Protein AF-G0M9T2-F1 (afdb_monomer)

Organism: Caenorhabditis brenneri (NCBI:txid135651)

InterPro domains:
  IPR019427 7TM GPCR, serpentine receptor class w (Srw) [PF10324] (3-179)

Radius of gyration: 26.25 Å; Cα contacts (8 Å, |Δi|>4): 124; chains: 1; bounding box: 65×41×85 Å

Secondary structure (DSSP, 8-state):
--TTS-EEEEEEEEE---GGG---TT--EEEEEEEEPHHHHH-THHHHHHHHHHHHHHHHHHHHHHHHHHHHHHHHHHHHHHHHHHHHHS------HHHHHHHHHHHHHHHHHHHHHHHHHHHHHHHHHHS-HHHHHHHHHHHHHHHHHHHHHHHHHHHHHHHH-HHHHHHHHHHHHHHHHTT-

pLDDT: mean 76.39, std 11.03, range [37.72, 88.75]

Nearest PDB structures (foldseek):
  7mgl-assembly1_A  TM=3.770E-01  e=4.906E+00  Homo sapiens
  3zx6-assembly1_B  TM=2.384E-01  e=6.558E+00  Archaeoglobus fulgidus DSM 4304

Structure (mmCIF, N/CA/C/O backbone):
data_AF-G0M9T2-F1
#
_entry.id   AF-G0M9T2-F1
#
loop_
_atom_site.group_PDB
_atom_site.id
_atom_site.type_symbol
_atom_site.label_atom_id
_atom_site.label_alt_id
_atom_site.label_comp_id
_atom_site.label_asym_id
_atom_site.label_entity_id
_atom_site.label_seq_id
_atom_site.pdbx_PDB_ins_code
_atom_site.Cartn_x
_atom_site.Cartn_y
_atom_site.Cartn_z
_atom_site.occupancy
_atom_site.B_iso_or_equiv
_atom_site.auth_seq_id
_atom_site.auth_comp_id
_atom_site.auth_asym_id
_atom_site.auth_atom_id
_atom_site.pdbx_PDB_model_num
ATOM 1 N N . MET A 1 1 ? -2.038 4.640 -9.935 1.00 48.75 1 MET A N 1
ATOM 2 C CA . MET A 1 1 ? -0.645 5.120 -10.077 1.00 48.75 1 MET A CA 1
ATOM 3 C C . MET A 1 1 ? -0.278 5.585 -11.496 1.00 48.75 1 MET A C 1
ATOM 5 O O . MET A 1 1 ? 0.887 5.858 -11.738 1.00 48.75 1 MET A O 1
ATOM 9 N N . SER A 1 2 ? -1.223 5.716 -12.439 1.00 49.69 2 SER A N 1
ATOM 10 C CA . SER A 1 2 ? -0.889 5.993 -13.857 1.00 49.69 2 SER A CA 1
ATOM 11 C C . SER A 1 2 ? -1.485 7.298 -14.394 1.00 49.69 2 SER A C 1
ATOM 13 O O . SER A 1 2 ? -1.391 7.573 -15.581 1.00 49.69 2 SER A O 1
ATOM 15 N N . TYR A 1 3 ? -2.105 8.111 -13.538 1.00 56.56 3 TYR A N 1
ATOM 16 C CA . TYR A 1 3 ? -2.953 9.231 -13.973 1.00 56.56 3 TYR A CA 1
ATOM 17 C C . TYR A 1 3 ? -2.171 10.479 -14.421 1.00 56.56 3 TYR A C 1
ATOM 19 O O . TYR A 1 3 ? -2.757 11.390 -14.990 1.00 56.56 3 TYR A O 1
ATOM 27 N N . TRP A 1 4 ? -0.859 10.521 -14.158 1.00 57.41 4 TRP A N 1
ATOM 28 C CA . TRP A 1 4 ? -0.002 11.694 -14.388 1.00 57.41 4 TRP A CA 1
ATOM 29 C C . TRP A 1 4 ? 1.021 11.506 -15.512 1.00 57.41 4 TRP A C 1
ATOM 31 O O . TRP A 1 4 ? 1.832 12.395 -15.758 1.00 57.41 4 TRP A O 1
ATOM 41 N N . CYS A 1 5 ? 1.026 10.355 -16.184 1.00 62.53 5 CYS A N 1
ATOM 42 C CA . CYS A 1 5 ? 1.945 10.094 -17.285 1.00 62.53 5 CYS A CA 1
ATOM 43 C C . CYS A 1 5 ? 1.180 9.765 -18.553 1.00 62.53 5 CYS A C 1
ATOM 45 O O . CYS A 1 5 ? 0.216 9.002 -18.543 1.00 62.53 5 CYS A O 1
ATOM 47 N N . HIS A 1 6 ? 1.649 10.349 -19.650 1.00 68.56 6 HIS A N 1
ATOM 48 C CA . HIS A 1 6 ? 1.175 10.001 -20.971 1.00 68.56 6 HIS A CA 1
ATOM 49 C C . HIS A 1 6 ? 1.937 8.755 -21.427 1.00 68.56 6 HIS A C 1
ATOM 51 O O . HIS A 1 6 ? 3.172 8.744 -21.448 1.00 68.56 6 HIS A O 1
ATOM 57 N N . PHE A 1 7 ? 1.191 7.700 -21.736 1.00 74.69 7 PHE A N 1
ATOM 58 C CA . PHE A 1 7 ? 1.724 6.451 -22.259 1.00 74.69 7 PHE A CA 1
ATOM 59 C C . PHE A 1 7 ? 1.261 6.295 -23.696 1.00 74.69 7 PHE A C 1
ATOM 61 O O . PHE A 1 7 ? 0.109 6.594 -24.012 1.00 74.69 7 PHE A O 1
ATOM 68 N N . TRP A 1 8 ? 2.148 5.796 -24.545 1.00 76.62 8 TRP A N 1
ATOM 69 C CA . TRP A 1 8 ? 1.781 5.383 -25.891 1.00 76.62 8 TRP A CA 1
ATOM 70 C C . TRP A 1 8 ? 1.597 3.876 -25.889 1.00 76.62 8 TRP A C 1
ATOM 72 O O . TRP A 1 8 ? 2.436 3.145 -25.358 1.00 76.62 8 TRP A O 1
ATOM 82 N N . ILE A 1 9 ? 0.484 3.425 -26.457 1.00 82.62 9 ILE A N 1
ATOM 83 C CA . ILE A 1 9 ? 0.290 2.014 -26.761 1.00 82.62 9 ILE A CA 1
ATOM 84 C C . ILE A 1 9 ? 0.990 1.782 -28.092 1.00 82.62 9 ILE A C 1
ATOM 86 O O . ILE A 1 9 ? 0.588 2.343 -29.110 1.00 82.62 9 ILE A O 1
ATOM 90 N N . VAL A 1 10 ? 2.059 1.000 -28.060 1.00 85.94 10 VAL A N 1
ATOM 91 C CA . VAL A 1 10 ? 2.830 0.638 -29.248 1.00 85.94 10 VAL A CA 1
ATOM 92 C C . VAL A 1 10 ? 2.878 -0.873 -29.369 1.00 85.94 10 VAL A C 1
ATOM 94 O O . VAL A 1 10 ? 2.760 -1.595 -28.378 1.00 85.94 10 VAL A O 1
ATOM 97 N N . GLU A 1 11 ? 3.030 -1.351 -30.594 1.00 87.19 11 GLU A N 1
ATOM 98 C CA . GLU A 1 11 ? 3.333 -2.750 -30.849 1.00 87.19 11 GLU A CA 1
ATOM 99 C C . GLU A 1 11 ? 4.774 -3.028 -30.404 1.00 87.19 11 GLU A C 1
ATOM 101 O O . GLU A 1 11 ? 5.706 -2.339 -30.819 1.00 87.19 11 GLU A O 1
ATOM 106 N N . VAL A 1 12 ? 4.941 -3.978 -29.485 1.00 86.12 12 VAL A N 1
ATOM 107 C CA . VAL A 1 12 ? 6.233 -4.283 -28.841 1.00 86.12 12 VAL A CA 1
ATOM 108 C C . VAL A 1 12 ? 6.785 -5.621 -29.316 1.00 86.12 12 VAL A C 1
ATOM 110 O O . VAL A 1 12 ? 7.995 -5.833 -29.277 1.00 86.12 12 VAL A O 1
ATOM 113 N N . ALA A 1 13 ? 5.910 -6.529 -29.744 1.00 84.81 13 ALA A N 1
ATOM 114 C CA . ALA A 1 13 ? 6.282 -7.835 -30.264 1.00 84.81 13 ALA A CA 1
ATOM 115 C C . ALA A 1 13 ? 5.163 -8.409 -31.136 1.00 84.81 13 ALA A C 1
ATOM 117 O O . ALA 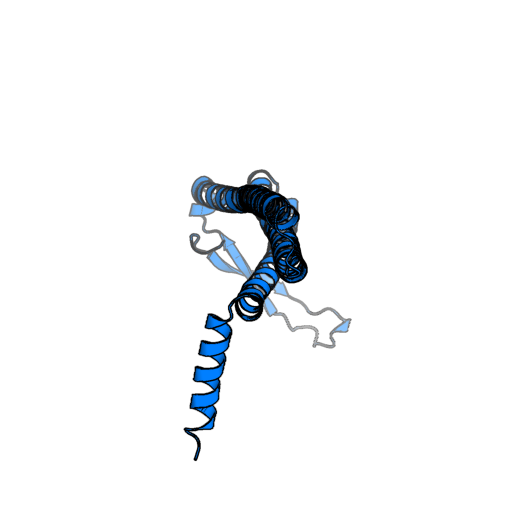A 1 13 ? 4.000 -8.049 -30.979 1.00 84.81 13 ALA A O 1
ATOM 118 N N . GLU A 1 14 ? 5.510 -9.368 -31.986 1.00 88.75 14 GLU A N 1
ATOM 119 C CA . GLU A 1 14 ? 4.537 -10.255 -32.615 1.00 88.75 14 GLU A CA 1
ATOM 120 C C . GLU A 1 14 ? 4.376 -11.505 -31.746 1.00 88.75 14 GLU A C 1
ATOM 122 O O . GLU A 1 14 ? 5.347 -12.183 -31.403 1.00 88.75 14 GLU A O 1
ATOM 127 N N . TRP A 1 15 ? 3.142 -11.809 -31.358 1.00 87.06 15 TRP A N 1
ATOM 128 C CA . TRP A 1 15 ? 2.796 -13.064 -30.714 1.00 87.06 15 TRP A CA 1
ATOM 129 C C . TRP A 1 15 ? 2.586 -14.134 -31.775 1.00 87.06 15 TRP A C 1
ATOM 131 O O . TRP A 1 15 ? 1.797 -13.957 -32.708 1.00 87.06 15 TRP A O 1
ATOM 141 N N . VAL A 1 16 ? 3.266 -15.258 -31.579 1.00 88.12 16 VAL A N 1
ATOM 142 C CA . VAL A 1 16 ? 3.112 -16.470 -32.378 1.00 88.12 16 VAL A CA 1
ATOM 143 C C . VAL A 1 16 ? 2.537 -17.555 -31.463 1.00 88.12 16 VAL A C 1
ATOM 145 O O . VAL A 1 16 ? 3.060 -17.741 -30.357 1.00 88.12 16 VAL A O 1
ATOM 148 N N . PRO A 1 17 ? 1.466 -18.260 -31.868 1.00 85.56 17 PRO A N 1
ATOM 149 C CA . PRO A 1 17 ? 0.918 -19.354 -31.079 1.00 85.56 17 PRO A CA 1
ATOM 150 C C . PRO A 1 17 ? 1.935 -20.492 -30.940 1.00 85.56 17 PRO A C 1
ATOM 152 O O . PRO A 1 17 ? 2.633 -20.833 -31.894 1.00 85.56 17 PRO A O 1
ATOM 155 N N . GLY A 1 18 ? 1.979 -21.113 -29.759 1.00 81.75 18 GLY A N 1
ATOM 156 C CA . GLY A 1 18 ? 2.705 -22.368 -29.566 1.00 81.75 18 GLY A CA 1
ATOM 157 C C . GLY A 1 18 ? 2.066 -23.503 -30.372 1.00 81.75 18 GLY A C 1
ATOM 158 O O . GLY A 1 18 ? 0.861 -23.479 -30.642 1.00 81.75 18 GLY A O 1
ATOM 159 N N . GLU A 1 19 ? 2.855 -24.518 -30.734 1.00 80.81 19 GLU A N 1
ATOM 160 C CA . GLU A 1 19 ? 2.397 -25.665 -31.545 1.00 80.81 19 GLU A CA 1
ATOM 161 C C . GLU A 1 19 ? 1.191 -26.393 -30.919 1.00 80.81 19 GLU A C 1
ATOM 163 O O . GLU A 1 19 ? 0.330 -26.931 -31.613 1.00 80.81 19 GLU A O 1
ATOM 168 N N . GLU A 1 20 ? 1.078 -26.336 -29.594 1.00 85.62 20 GLU A N 1
ATOM 169 C CA . GLU A 1 20 ? -0.007 -26.908 -28.795 1.00 85.62 20 GLU A CA 1
ATOM 170 C C . GLU A 1 20 ? -1.364 -26.197 -28.930 1.00 85.62 20 GLU A C 1
ATOM 172 O O . GLU A 1 20 ? -2.395 -26.754 -28.551 1.00 85.62 20 GLU A O 1
ATOM 177 N N . CYS A 1 21 ? -1.404 -24.984 -29.486 1.00 82.62 21 CYS A N 1
ATOM 178 C CA . CYS A 1 21 ? -2.629 -24.191 -29.580 1.00 82.62 21 CYS A CA 1
ATOM 179 C C . CYS A 1 21 ? -3.504 -24.529 -30.807 1.00 82.62 21 CYS A C 1
ATOM 181 O O . CYS A 1 21 ? -4.615 -24.012 -30.904 1.00 82.62 21 CYS A O 1
ATOM 183 N N . GLY A 1 22 ? -3.034 -25.371 -31.741 1.00 83.44 22 GLY A N 1
ATOM 184 C CA . GLY A 1 22 ? -3.820 -25.852 -32.892 1.00 83.44 22 GLY A CA 1
ATOM 185 C C . GLY A 1 22 ? -4.158 -24.796 -33.958 1.00 83.44 22 GLY A C 1
ATOM 186 O O . GLY A 1 22 ? -5.039 -25.022 -34.788 1.00 83.44 22 GLY A O 1
ATOM 187 N N . TYR A 1 23 ? -3.482 -23.644 -33.942 1.00 82.75 23 TYR A N 1
ATOM 188 C CA . TYR A 1 23 ? -3.638 -22.595 -34.953 1.00 82.75 23 TYR A CA 1
ATOM 189 C C . TYR A 1 23 ? -2.840 -22.916 -36.231 1.00 82.75 23 TYR A C 1
ATOM 191 O O . TYR A 1 23 ? -1.807 -23.582 -36.163 1.00 82.75 23 TYR A O 1
ATOM 199 N N . PRO A 1 24 ? -3.277 -22.432 -37.410 1.00 80.25 24 PRO A N 1
ATOM 200 C CA . PRO A 1 24 ? -2.491 -22.550 -38.633 1.00 80.25 24 PRO A CA 1
ATOM 201 C C . PRO A 1 24 ? -1.177 -21.753 -38.536 1.00 80.25 24 PRO A C 1
ATOM 203 O O . PRO A 1 24 ? -1.136 -20.666 -37.964 1.00 80.25 24 PRO A O 1
ATOM 206 N N . VAL A 1 25 ? -0.119 -22.290 -39.154 1.00 70.81 25 VAL A N 1
ATOM 207 C CA . VAL A 1 25 ? 1.308 -21.912 -39.003 1.00 70.81 25 VAL A CA 1
ATOM 208 C C . VAL A 1 25 ? 1.695 -20.463 -39.355 1.00 70.81 25 VAL A C 1
ATOM 210 O O . VAL A 1 25 ? 2.842 -20.088 -39.158 1.00 70.81 25 VAL A O 1
ATOM 213 N N . ASN A 1 26 ? 0.759 -19.629 -39.816 1.00 78.31 26 ASN A N 1
ATOM 214 C CA . ASN A 1 26 ? 1.017 -18.255 -40.273 1.00 78.31 26 ASN A CA 1
ATOM 215 C C . ASN A 1 26 ? 0.130 -17.200 -39.592 1.00 78.31 26 ASN A C 1
ATOM 217 O O . ASN A 1 26 ? -0.084 -16.125 -40.151 1.00 78.31 26 ASN A O 1
ATOM 221 N N . ILE A 1 27 ? -0.438 -17.494 -38.421 1.00 82.19 27 ILE A N 1
ATOM 222 C CA . ILE A 1 27 ? -1.163 -16.477 -37.655 1.00 82.19 27 ILE A CA 1
ATOM 223 C C . ILE A 1 27 ? -0.201 -15.813 -36.682 1.00 82.19 27 ILE A C 1
ATOM 225 O O . ILE A 1 27 ? 0.271 -16.442 -35.738 1.00 82.19 27 ILE A O 1
ATOM 229 N N . THR A 1 28 ? 0.029 -14.525 -36.902 1.00 86.19 28 THR A N 1
ATOM 230 C CA . THR A 1 28 ? 0.672 -13.635 -35.942 1.00 86.19 28 THR A CA 1
ATOM 231 C C . THR A 1 28 ? -0.344 -12.627 -35.424 1.00 86.19 28 THR A C 1
ATOM 233 O O . THR A 1 28 ? -1.301 -12.259 -36.113 1.00 86.19 28 THR A O 1
ATOM 236 N N . ALA A 1 29 ? -0.170 -12.208 -34.175 1.00 86.69 29 ALA A N 1
ATOM 237 C CA . ALA A 1 29 ? -0.961 -11.143 -33.576 1.00 86.69 29 ALA A CA 1
ATOM 238 C C . ALA A 1 29 ? -0.038 -10.101 -32.949 1.00 86.69 29 ALA A C 1
ATOM 240 O O . ALA A 1 29 ? 0.922 -10.450 -32.267 1.00 86.69 29 ALA A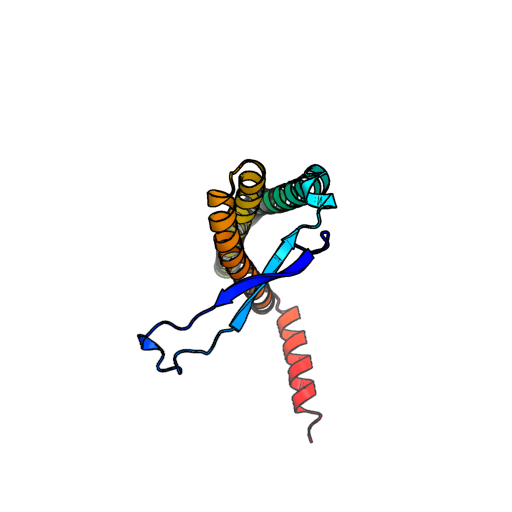 O 1
ATOM 241 N N . ALA A 1 30 ? -0.352 -8.825 -33.142 1.00 87.00 30 ALA A N 1
ATOM 242 C CA . ALA A 1 30 ? 0.385 -7.736 -32.517 1.00 87.00 30 ALA A CA 1
ATOM 243 C C . ALA A 1 30 ? 0.226 -7.783 -30.986 1.00 87.00 30 ALA A C 1
ATOM 245 O O . ALA A 1 30 ? -0.890 -7.745 -30.456 1.00 87.00 30 ALA A O 1
ATOM 246 N N . VAL A 1 31 ? 1.344 -7.834 -30.262 1.00 85.62 31 VAL A N 1
ATOM 247 C CA . VAL A 1 31 ? 1.395 -7.619 -28.814 1.00 85.62 31 VAL A CA 1
ATOM 248 C C . VAL A 1 31 ? 1.607 -6.142 -28.570 1.00 85.62 31 VAL A C 1
ATOM 250 O O . VAL A 1 31 ? 2.681 -5.588 -28.811 1.00 85.62 31 VAL A O 1
ATOM 253 N N . PHE A 1 32 ? 0.572 -5.512 -28.036 1.00 85.19 32 PHE A N 1
ATOM 254 C CA . PHE A 1 32 ? 0.631 -4.122 -27.631 1.00 85.19 32 PHE A CA 1
ATOM 255 C C . PHE A 1 32 ? 1.126 -3.996 -26.195 1.00 85.19 32 PHE A C 1
ATOM 257 O O . PHE A 1 32 ? 0.723 -4.743 -25.303 1.00 85.19 32 PHE A O 1
ATOM 264 N N . GLY A 1 33 ? 1.965 -2.999 -25.962 1.00 82.38 33 GLY A N 1
ATOM 265 C CA . GLY A 1 33 ? 2.454 -2.638 -24.644 1.00 82.38 33 GLY A CA 1
ATOM 266 C C . GLY A 1 33 ? 2.511 -1.129 -24.490 1.00 82.38 33 GLY A C 1
ATOM 267 O O . GLY A 1 33 ? 2.491 -0.369 -25.458 1.00 82.38 33 GLY A O 1
ATOM 268 N N . SER A 1 34 ? 2.537 -0.686 -23.240 1.00 79.75 34 SER A N 1
ATOM 269 C CA . SER A 1 34 ? 2.648 0.729 -22.912 1.00 79.75 34 SER A CA 1
ATOM 270 C C . SER A 1 34 ? 4.114 1.116 -22.777 1.00 79.75 34 SER A C 1
ATOM 272 O O . SER A 1 34 ? 4.799 0.611 -21.883 1.00 79.75 34 SER A O 1
ATOM 274 N N . ILE A 1 35 ? 4.575 2.055 -23.597 1.00 76.88 35 ILE A N 1
ATOM 275 C CA . ILE A 1 35 ? 5.865 2.715 -23.390 1.00 76.88 35 ILE A CA 1
ATOM 276 C C . ILE A 1 35 ? 5.661 4.073 -22.727 1.00 76.88 35 ILE A C 1
ATOM 278 O O . ILE A 1 35 ? 4.666 4.770 -22.952 1.00 76.88 35 ILE A O 1
ATOM 282 N N . GLN A 1 36 ? 6.612 4.442 -21.876 1.00 74.62 36 GLN A N 1
ATOM 283 C CA . GLN A 1 36 ? 6.611 5.751 -21.244 1.00 74.62 36 GLN A CA 1
ATOM 284 C C . GLN A 1 36 ? 7.024 6.823 -22.257 1.00 74.62 36 GLN A C 1
ATOM 286 O O . GLN A 1 36 ? 7.844 6.565 -23.136 1.00 74.62 36 GLN A O 1
ATOM 291 N N . SER A 1 37 ? 6.471 8.033 -22.136 1.00 74.38 37 SER A N 1
ATOM 292 C CA . SER A 1 37 ? 6.880 9.146 -22.998 1.00 74.38 37 SER A CA 1
ATOM 293 C C . SER A 1 37 ? 8.384 9.437 -22.879 1.00 74.38 37 SER A C 1
ATOM 295 O O . SER A 1 37 ? 8.949 9.365 -21.784 1.00 74.38 37 SER A O 1
ATOM 297 N N . GLU A 1 38 ? 9.025 9.836 -23.983 1.00 76.50 38 GLU A N 1
ATOM 298 C CA . GLU A 1 38 ? 10.439 10.252 -23.981 1.00 76.50 38 GLU A CA 1
ATOM 299 C C . GLU A 1 38 ? 10.717 11.361 -22.955 1.00 76.50 38 GLU A C 1
ATOM 301 O O . GLU A 1 38 ? 11.775 11.396 -22.330 1.00 76.50 38 GLU A O 1
ATOM 306 N N . PHE A 1 39 ? 9.736 12.240 -22.729 1.00 76.44 39 PHE A N 1
ATOM 307 C CA . PHE A 1 39 ? 9.806 13.284 -21.712 1.00 76.44 39 PHE A CA 1
ATOM 308 C C . PHE A 1 39 ? 9.988 12.710 -20.299 1.00 76.44 39 PHE A C 1
ATOM 310 O O . PHE A 1 39 ? 10.849 13.174 -19.551 1.00 76.44 39 PHE A O 1
ATOM 317 N N . SER A 1 40 ? 9.221 11.677 -19.942 1.00 73.19 40 SER A N 1
ATOM 318 C CA . SER A 1 40 ? 9.322 11.009 -18.639 1.00 73.19 40 SER A CA 1
ATOM 319 C C . SER A 1 40 ? 10.639 10.248 -18.472 1.00 73.19 40 SER A C 1
ATOM 321 O O . SER A 1 40 ? 11.198 10.243 -17.379 1.00 73.19 40 SER A O 1
ATOM 323 N N . LEU A 1 41 ? 11.158 9.651 -19.551 1.00 74.38 41 LEU A N 1
ATOM 324 C CA . LEU A 1 41 ? 12.470 8.991 -19.562 1.00 74.38 41 LEU A CA 1
ATOM 325 C C . LEU A 1 41 ? 13.614 9.996 -19.361 1.00 74.38 41 LEU A C 1
ATOM 327 O O . LEU A 1 41 ? 14.567 9.719 -18.636 1.00 74.38 41 LEU A O 1
ATOM 331 N N . LYS A 1 42 ? 13.506 11.181 -19.971 1.00 81.31 42 LYS A N 1
ATOM 332 C CA . LYS A 1 42 ? 14.508 12.252 -19.871 1.00 81.31 42 LYS A CA 1
ATOM 333 C C . LYS A 1 42 ? 14.479 12.975 -18.522 1.00 81.31 42 LYS A C 1
ATOM 335 O O . LYS A 1 42 ? 15.513 13.451 -18.059 1.00 81.31 42 LYS A O 1
ATOM 340 N N . HIS A 1 43 ? 13.309 13.054 -17.888 1.00 81.62 43 HIS A N 1
ATOM 341 C CA . HIS A 1 43 ? 13.103 13.732 -16.609 1.00 81.62 43 HIS A CA 1
ATOM 342 C C . HIS A 1 43 ? 12.523 12.770 -15.557 1.00 81.62 43 HIS A C 1
ATOM 344 O O . HIS A 1 43 ? 11.334 12.848 -15.240 1.00 81.62 43 HIS A O 1
ATOM 350 N N . PRO A 1 44 ? 13.354 11.903 -14.944 1.00 75.38 44 PRO A N 1
ATOM 351 C CA . PRO A 1 44 ? 12.882 10.867 -14.018 1.00 75.38 44 PRO A CA 1
ATOM 352 C C . PRO A 1 44 ? 12.175 11.436 -12.779 1.00 75.38 44 PRO A C 1
ATOM 354 O O . PRO A 1 44 ? 11.268 10.808 -12.232 1.00 75.38 44 PRO A O 1
ATOM 357 N N . LEU A 1 45 ? 12.523 12.662 -12.370 1.00 80.31 45 LEU A N 1
ATOM 358 C CA . LEU A 1 45 ? 11.893 13.364 -11.246 1.00 80.31 45 LEU A CA 1
ATOM 359 C C . LEU A 1 45 ? 10.379 13.556 -11.425 1.00 80.31 45 LEU A C 1
ATOM 361 O O . LEU A 1 45 ? 9.651 13.563 -10.434 1.00 80.31 45 LEU A O 1
ATOM 365 N N . VAL A 1 46 ? 9.900 13.666 -12.670 1.00 80.62 46 VAL A N 1
ATOM 366 C CA . VAL A 1 46 ? 8.468 13.817 -12.984 1.00 80.62 46 VAL A CA 1
ATOM 367 C C . VAL A 1 46 ? 7.664 12.612 -12.497 1.00 80.62 46 VAL A C 1
ATOM 369 O O . VAL A 1 46 ? 6.514 12.771 -12.102 1.00 80.62 46 VAL A O 1
ATOM 372 N N . LEU A 1 47 ? 8.267 11.420 -12.483 1.00 76.12 47 LEU A N 1
ATOM 373 C CA . LEU A 1 47 ? 7.630 10.205 -11.982 1.00 76.12 47 LEU A CA 1
ATOM 374 C C . LEU A 1 47 ? 7.971 9.948 -10.505 1.00 76.12 47 LEU A C 1
ATOM 376 O O . LEU A 1 47 ? 7.091 9.615 -9.714 1.00 76.12 47 LEU A O 1
ATOM 380 N N . GLN A 1 48 ? 9.230 10.154 -10.113 1.00 79.31 48 GLN A N 1
ATOM 381 C CA . GLN A 1 48 ? 9.707 9.820 -8.768 1.00 79.31 48 GLN A CA 1
ATOM 382 C C . GLN A 1 48 ? 9.048 10.662 -7.666 1.00 79.31 48 GLN A C 1
ATOM 384 O O . GLN A 1 48 ? 8.700 10.128 -6.614 1.00 79.31 48 GLN A O 1
ATOM 389 N N . VAL A 1 49 ? 8.840 11.964 -7.885 1.00 83.94 49 VAL A N 1
ATOM 390 C CA . VAL A 1 49 ? 8.229 12.858 -6.883 1.00 83.94 49 VAL A CA 1
ATOM 391 C C . VAL A 1 49 ? 6.775 12.473 -6.566 1.00 83.94 49 VAL A C 1
ATOM 393 O O . VAL A 1 49 ? 6.464 12.268 -5.394 1.00 83.94 49 VAL A O 1
ATOM 396 N N . PRO A 1 50 ? 5.863 12.314 -7.543 1.00 82.06 50 PRO A N 1
ATOM 397 C CA . PRO A 1 50 ? 4.503 11.882 -7.229 1.00 82.06 50 PRO A CA 1
ATOM 398 C C . PRO A 1 50 ? 4.447 10.445 -6.690 1.00 82.06 50 PRO A C 1
ATOM 400 O O . PRO A 1 50 ? 3.638 10.173 -5.808 1.00 82.06 50 PRO A O 1
ATOM 403 N N . GLN A 1 51 ? 5.313 9.533 -7.152 1.00 80.50 51 GLN A N 1
ATOM 404 C CA . GLN A 1 51 ? 5.369 8.163 -6.621 1.00 80.50 51 GLN A CA 1
ATOM 405 C C . GLN A 1 51 ? 5.846 8.108 -5.165 1.00 80.50 51 GLN A C 1
ATOM 407 O O . GLN A 1 51 ? 5.253 7.395 -4.357 1.00 80.50 51 GLN A O 1
ATOM 412 N N . THR A 1 52 ? 6.888 8.868 -4.808 1.00 81.19 52 THR A N 1
ATOM 413 C CA . THR A 1 52 ? 7.330 8.996 -3.407 1.00 81.19 52 THR A CA 1
ATOM 414 C C . THR A 1 52 ? 6.245 9.624 -2.546 1.00 81.19 52 THR A C 1
ATOM 416 O O . THR A 1 52 ? 5.975 9.122 -1.458 1.00 81.19 52 THR A O 1
ATOM 419 N N . ALA A 1 53 ? 5.599 10.690 -3.025 1.00 85.44 53 ALA A N 1
ATOM 420 C CA . ALA A 1 53 ? 4.521 11.347 -2.300 1.00 85.44 53 ALA A CA 1
ATOM 421 C C . ALA A 1 53 ? 3.348 10.393 -2.032 1.00 85.44 53 ALA A C 1
ATOM 423 O O . ALA A 1 53 ? 2.843 10.364 -0.910 1.00 85.44 53 ALA A O 1
ATOM 424 N N . ASP A 1 54 ? 2.949 9.580 -3.015 1.00 83.50 54 ASP A N 1
ATOM 425 C CA . ASP A 1 54 ? 1.888 8.583 -2.839 1.00 83.50 54 ASP A CA 1
ATOM 426 C C . ASP A 1 54 ? 2.309 7.471 -1.866 1.00 83.50 54 ASP A C 1
ATOM 428 O O . ASP A 1 54 ? 1.581 7.160 -0.925 1.00 83.50 54 ASP A O 1
ATOM 432 N N . GLY A 1 55 ? 3.531 6.944 -2.006 1.00 84.00 55 GLY A N 1
ATOM 433 C CA . GLY A 1 55 ? 4.070 5.933 -1.093 1.00 84.00 55 GLY A CA 1
ATOM 434 C C . GLY A 1 55 ? 4.123 6.413 0.361 1.00 84.00 55 GLY A C 1
ATOM 435 O O . GLY A 1 55 ? 3.658 5.721 1.267 1.00 84.00 55 GLY A O 1
ATOM 436 N N . VAL A 1 56 ? 4.609 7.635 0.597 1.00 85.31 56 VAL A N 1
ATOM 437 C CA . VAL A 1 56 ? 4.629 8.254 1.933 1.00 85.31 56 VAL A CA 1
ATOM 438 C C . VAL A 1 56 ? 3.208 8.487 2.450 1.00 85.31 56 VAL A C 1
ATOM 440 O O . VAL A 1 56 ? 2.921 8.187 3.610 1.00 85.31 56 VAL A O 1
ATOM 443 N N . SER A 1 57 ? 2.304 8.961 1.590 1.00 86.06 57 SER A N 1
ATOM 444 C CA . SER A 1 57 ? 0.905 9.215 1.950 1.00 86.06 57 SER A CA 1
ATOM 445 C C . SER A 1 57 ? 0.149 7.951 2.345 1.00 86.06 57 SER A C 1
ATOM 447 O O . SER A 1 57 ? -0.791 8.056 3.123 1.00 86.06 57 SER A O 1
ATOM 449 N N . GLN A 1 58 ? 0.557 6.771 1.871 1.00 83.69 58 GLN A N 1
ATOM 450 C CA . GLN A 1 58 ? -0.021 5.480 2.267 1.00 83.69 58 GLN A CA 1
ATOM 451 C C . GLN A 1 58 ? 0.604 4.908 3.551 1.00 83.69 58 GLN A C 1
ATOM 453 O O . GLN A 1 58 ? -0.079 4.256 4.339 1.00 83.69 58 GLN A O 1
ATOM 458 N N . ILE A 1 59 ? 1.878 5.199 3.831 1.00 85.75 59 ILE A N 1
ATOM 459 C CA . ILE A 1 59 ? 2.548 4.758 5.069 1.00 85.75 59 ILE A CA 1
ATOM 460 C C . ILE A 1 59 ? 1.997 5.491 6.300 1.00 85.75 59 ILE A C 1
ATOM 462 O O . ILE A 1 59 ? 1.835 4.890 7.365 1.00 85.75 59 ILE A O 1
ATOM 466 N N . ILE A 1 60 ? 1.689 6.784 6.166 1.00 85.75 60 ILE A N 1
ATOM 467 C CA . ILE A 1 60 ? 1.146 7.607 7.258 1.00 85.75 60 ILE A CA 1
ATOM 468 C C . ILE A 1 60 ? -0.133 6.992 7.862 1.00 85.75 60 ILE A C 1
ATOM 470 O O . ILE A 1 60 ? -0.131 6.727 9.067 1.00 85.75 60 ILE A O 1
ATOM 474 N N . PRO A 1 61 ? -1.220 6.732 7.109 1.00 81.25 61 PRO A N 1
ATOM 475 C CA . PRO A 1 61 ? -2.425 6.102 7.642 1.00 81.25 61 PRO A CA 1
ATOM 476 C C . PRO A 1 61 ? -2.155 4.675 8.124 1.00 81.25 61 PRO A C 1
ATOM 478 O O . PRO A 1 61 ? -2.628 4.319 9.204 1.00 81.25 61 PRO A O 1
ATOM 481 N N . ALA A 1 62 ? -1.319 3.897 7.425 1.00 84.56 62 ALA A N 1
ATOM 482 C CA . ALA A 1 62 ? -0.978 2.535 7.836 1.00 84.56 62 ALA A CA 1
ATOM 483 C C . ALA A 1 62 ? -0.373 2.465 9.252 1.00 84.56 62 ALA A C 1
ATOM 485 O O . ALA A 1 62 ? -0.642 1.505 9.974 1.00 84.56 62 ALA A O 1
ATOM 486 N N . LEU A 1 63 ? 0.388 3.483 9.679 1.00 82.31 63 LEU A N 1
ATOM 487 C CA . LEU A 1 63 ? 0.972 3.580 11.026 1.00 82.31 63 LEU A CA 1
ATOM 488 C C . LEU A 1 63 ? 0.095 4.345 12.024 1.00 82.31 63 LEU A C 1
ATOM 490 O O . LEU A 1 63 ? -0.017 3.957 13.187 1.00 82.31 63 LEU A O 1
ATOM 494 N N . THR A 1 64 ? -0.527 5.442 11.601 1.00 83.88 64 THR A N 1
ATOM 495 C CA . THR A 1 64 ? -1.299 6.310 12.504 1.00 83.88 64 THR A CA 1
ATOM 496 C C . THR A 1 64 ? -2.627 5.683 12.921 1.00 83.88 64 THR A C 1
ATOM 498 O O . THR A 1 64 ? -3.003 5.789 14.090 1.00 83.88 64 THR A O 1
ATOM 501 N N . LEU A 1 65 ? -3.310 4.969 12.020 1.00 82.00 65 LEU A N 1
ATOM 502 C CA . LEU A 1 65 ? -4.582 4.298 12.305 1.00 82.00 65 LEU A CA 1
ATOM 503 C C . LEU A 1 65 ? -4.484 3.216 13.396 1.00 82.00 65 LEU A C 1
ATOM 505 O O . LEU A 1 65 ? -5.308 3.257 14.317 1.00 82.00 65 LEU A O 1
ATOM 509 N N . PRO A 1 66 ? -3.521 2.271 13.384 1.00 82.06 66 PRO A N 1
ATOM 510 C CA . PRO A 1 66 ? -3.398 1.280 14.453 1.00 82.06 66 PRO A CA 1
ATOM 511 C C . PRO A 1 66 ? -3.018 1.917 15.788 1.00 82.06 66 PRO A C 1
ATOM 513 O O . PRO A 1 66 ? -3.572 1.526 16.814 1.00 82.06 66 PRO A O 1
ATOM 516 N N . VAL A 1 67 ? -2.153 2.935 15.793 1.00 86.06 67 VAL A N 1
ATOM 517 C CA . VAL A 1 67 ? -1.801 3.665 17.020 1.00 86.06 67 VAL A CA 1
ATOM 518 C C . VAL A 1 67 ? -3.039 4.340 17.608 1.00 86.06 67 VAL A C 1
ATOM 520 O O . VAL A 1 67 ? -3.371 4.104 18.771 1.00 86.06 67 VAL A O 1
ATOM 523 N N . LEU A 1 68 ? -3.776 5.108 16.803 1.00 84.00 68 LEU A N 1
ATOM 524 C CA . LEU A 1 68 ? -4.992 5.790 17.243 1.00 84.00 68 LEU A CA 1
ATOM 525 C C . LEU A 1 68 ? -6.052 4.795 17.733 1.00 84.00 68 LEU A C 1
ATOM 527 O O . LEU A 1 68 ? -6.669 5.011 18.775 1.00 84.00 68 LEU A O 1
ATOM 531 N N . THR A 1 69 ? -6.217 3.674 17.027 1.00 85.62 69 THR A N 1
ATOM 532 C CA . THR A 1 69 ? -7.145 2.604 17.415 1.00 85.62 69 THR A CA 1
ATOM 533 C C . THR A 1 69 ? -6.742 1.983 18.752 1.00 85.62 69 THR A C 1
ATOM 535 O O . THR A 1 69 ? -7.587 1.804 19.624 1.00 85.62 69 THR A O 1
ATOM 538 N N . MET A 1 70 ? -5.456 1.701 18.972 1.00 83.25 70 MET A N 1
ATOM 539 C CA . MET A 1 70 ? -4.966 1.156 20.242 1.00 83.25 70 MET A CA 1
ATOM 540 C C . MET A 1 70 ? -5.164 2.127 21.409 1.00 83.25 70 MET A C 1
ATOM 542 O O . MET A 1 70 ? -5.581 1.702 22.490 1.00 83.25 70 MET A O 1
ATOM 546 N N . LEU A 1 71 ? -4.913 3.424 21.201 1.00 86.88 71 LEU A N 1
ATOM 547 C CA . LEU A 1 71 ? -5.192 4.459 22.199 1.00 86.88 71 LEU A CA 1
ATOM 548 C C . LEU A 1 71 ? -6.689 4.515 22.525 1.00 86.88 71 LEU A C 1
ATOM 550 O O . LEU A 1 71 ? -7.059 4.485 23.698 1.00 86.88 71 LEU A O 1
ATOM 554 N N . LEU A 1 72 ? -7.545 4.515 21.501 1.00 85.69 72 LEU A N 1
ATOM 555 C CA . LEU A 1 72 ? -8.998 4.527 21.658 1.00 85.69 72 LEU A CA 1
ATOM 556 C C . LEU A 1 72 ? -9.491 3.313 22.456 1.00 85.69 72 LEU A C 1
ATOM 558 O O . LEU A 1 72 ? -10.309 3.457 23.361 1.00 85.69 72 LEU A O 1
ATOM 562 N N . ILE A 1 73 ? -8.962 2.122 22.169 1.00 83.56 73 ILE A N 1
ATOM 563 C CA . ILE A 1 73 ? -9.296 0.888 22.891 1.00 83.56 73 ILE A CA 1
ATOM 564 C C . ILE A 1 73 ? -8.855 0.969 24.351 1.00 83.56 73 ILE A C 1
ATOM 566 O O . ILE A 1 73 ? -9.587 0.540 25.245 1.00 83.56 73 ILE A O 1
ATOM 570 N N . LYS A 1 74 ? -7.664 1.515 24.612 1.00 84.31 74 LYS A N 1
ATOM 571 C CA . LYS A 1 74 ? -7.149 1.683 25.972 1.00 84.31 74 LYS A CA 1
ATOM 572 C C . LYS A 1 74 ? -8.029 2.632 26.782 1.00 84.31 74 LYS A C 1
ATOM 574 O O . LYS A 1 74 ? -8.362 2.303 27.919 1.00 84.31 74 LYS A O 1
ATOM 579 N N . GLU A 1 75 ? -8.438 3.756 26.199 1.00 86.00 75 GLU A N 1
ATOM 580 C CA . GLU A 1 75 ? -9.362 4.692 26.845 1.00 86.00 75 GLU A CA 1
ATOM 581 C C . GLU A 1 75 ? -10.745 4.064 27.055 1.00 86.00 75 GLU A C 1
ATOM 583 O O . GLU A 1 75 ? -11.276 4.130 28.160 1.00 86.00 75 GLU A O 1
ATOM 588 N N . LEU A 1 76 ? -11.284 3.342 26.065 1.00 84.56 76 LEU A N 1
ATOM 589 C CA . LEU A 1 76 ? -12.574 2.657 26.194 1.00 84.56 76 LEU A CA 1
ATOM 590 C C . LEU A 1 76 ? -12.568 1.640 27.347 1.00 84.56 76 LEU A C 1
ATOM 592 O O . LEU A 1 76 ? -13.464 1.654 28.193 1.00 84.56 76 LEU A O 1
ATOM 596 N N . ARG A 1 77 ? -11.517 0.816 27.441 1.00 81.75 77 ARG A N 1
ATOM 597 C CA . ARG A 1 77 ? -11.329 -0.143 28.544 1.00 81.75 77 ARG A CA 1
ATOM 598 C C . ARG A 1 77 ? -11.137 0.546 29.889 1.00 81.75 77 ARG A C 1
ATOM 600 O O . ARG A 1 77 ? -11.611 0.049 30.908 1.00 81.75 77 ARG A O 1
ATOM 607 N N . ARG A 1 78 ? -10.440 1.684 29.918 1.00 84.12 78 ARG A N 1
ATOM 608 C CA . ARG A 1 78 ? -10.240 2.472 31.138 1.00 84.12 78 ARG A CA 1
ATOM 609 C C . ARG A 1 78 ? -11.560 3.053 31.638 1.00 84.12 78 ARG A C 1
ATOM 611 O O . ARG A 1 78 ? -11.854 2.935 32.826 1.00 84.12 78 ARG A O 1
ATOM 618 N N . THR A 1 79 ? -12.371 3.627 30.751 1.00 79.50 79 THR A N 1
ATOM 619 C CA . THR A 1 79 ? -13.714 4.124 31.074 1.00 79.50 79 THR A CA 1
ATOM 620 C C . THR A 1 79 ? -14.618 2.995 31.558 1.00 79.50 79 THR A C 1
ATOM 622 O O . THR A 1 79 ? -15.317 3.170 32.554 1.00 79.50 79 THR A O 1
ATOM 625 N N . GLU A 1 80 ? -14.571 1.825 30.918 1.00 80.50 80 GLU A N 1
ATOM 626 C CA . GLU A 1 80 ? -15.342 0.654 31.339 1.00 80.50 80 GLU A CA 1
ATOM 627 C C . GLU A 1 80 ? -14.903 0.136 32.715 1.00 80.50 80 GLU A C 1
ATOM 629 O O . GLU A 1 80 ? -15.739 -0.068 33.590 1.00 80.50 80 GLU A O 1
ATOM 634 N N . SER A 1 81 ? -13.596 0.009 32.961 1.00 79.75 81 SER A N 1
ATOM 635 C CA . SER A 1 81 ? -13.059 -0.400 34.265 1.00 79.75 81 SER A CA 1
ATOM 636 C C . SER A 1 81 ? -13.455 0.574 35.377 1.00 79.75 81 SER A C 1
ATOM 638 O O . SER A 1 81 ? -13.892 0.150 36.446 1.00 79.75 81 SER A O 1
ATOM 640 N N . ASN A 1 82 ? -13.362 1.882 35.123 1.00 78.50 82 ASN A N 1
ATOM 641 C CA . ASN A 1 82 ? -13.786 2.903 36.079 1.00 78.50 82 ASN A CA 1
ATOM 642 C C . ASN A 1 82 ? -15.292 2.828 36.352 1.00 78.50 82 ASN A C 1
ATOM 644 O O . ASN A 1 82 ? -15.713 2.891 37.505 1.00 78.50 82 ASN A O 1
ATOM 648 N N . ARG A 1 83 ? -16.102 2.632 35.310 1.00 76.81 83 ARG A N 1
ATOM 649 C CA . ARG A 1 83 ? -17.551 2.460 35.430 1.00 76.81 83 ARG A CA 1
ATOM 650 C C . ARG A 1 83 ? -17.899 1.202 36.231 1.00 76.81 83 ARG A C 1
ATOM 652 O O . ARG A 1 83 ? -18.724 1.283 37.134 1.00 76.81 83 ARG A O 1
ATOM 659 N N . ASN A 1 84 ? -17.217 0.086 35.985 1.00 74.62 84 ASN A N 1
ATOM 660 C CA . ASN A 1 84 ? -17.398 -1.161 36.730 1.00 74.62 84 ASN A CA 1
ATOM 661 C C . ASN A 1 84 ? -17.004 -1.018 38.206 1.00 74.62 84 ASN A C 1
ATOM 663 O O . ASN A 1 84 ? -17.685 -1.572 39.060 1.00 74.62 84 ASN A O 1
ATOM 667 N N . LYS A 1 85 ? -15.963 -0.240 38.531 1.00 78.44 85 LYS A N 1
ATOM 668 C CA . LYS A 1 85 ? -15.597 0.065 39.927 1.00 78.44 85 LYS A CA 1
ATOM 669 C C . LYS A 1 85 ? -16.687 0.862 40.648 1.00 78.44 85 LYS A C 1
ATOM 671 O O . LYS A 1 85 ? -17.009 0.528 41.779 1.00 78.44 85 LYS A O 1
ATOM 676 N N . VAL A 1 86 ? -17.282 1.858 39.986 1.00 73.94 86 VAL A N 1
ATOM 677 C CA . VAL A 1 86 ? -18.390 2.661 40.542 1.00 73.94 86 VAL A CA 1
ATOM 678 C C . VAL A 1 86 ? -19.665 1.822 40.707 1.00 73.94 86 VAL A C 1
ATOM 680 O O . VAL A 1 86 ? -20.343 1.919 41.726 1.00 73.94 86 VAL A O 1
ATOM 683 N N . LEU A 1 87 ? -19.974 0.954 39.739 1.00 67.38 87 LEU A N 1
ATOM 684 C CA . LEU A 1 87 ? -21.108 0.023 39.806 1.00 67.38 87 LEU A CA 1
ATOM 685 C C . LEU A 1 87 ? -20.903 -1.096 40.837 1.00 67.38 87 LEU A C 1
ATOM 687 O O . LEU A 1 87 ? -21.862 -1.497 41.477 1.00 67.38 87 LEU A O 1
ATOM 691 N N . ALA A 1 88 ? -19.679 -1.570 41.071 1.00 62.47 88 ALA A N 1
ATOM 692 C CA . ALA A 1 88 ? -19.401 -2.547 42.128 1.00 62.47 88 ALA A CA 1
ATOM 693 C C . ALA A 1 88 ? -19.646 -1.978 43.540 1.00 62.47 88 ALA A C 1
ATOM 695 O O . ALA A 1 88 ? -19.925 -2.733 44.468 1.00 62.47 88 ALA A O 1
ATOM 696 N N . THR A 1 89 ? -19.581 -0.652 43.706 1.00 61.19 89 THR A N 1
ATOM 697 C CA . THR A 1 89 ? -19.940 0.038 44.955 1.00 61.19 89 THR A CA 1
ATOM 698 C C . THR A 1 89 ? -21.461 0.175 45.139 1.00 61.19 89 THR A C 1
ATOM 700 O O . THR A 1 89 ? -21.930 0.290 46.268 1.00 61.19 89 THR A O 1
ATOM 703 N N . HIS A 1 90 ? -22.252 0.095 44.063 1.00 54.06 90 HIS A N 1
ATOM 704 C CA . HIS A 1 90 ? -23.715 0.169 44.089 1.00 54.06 90 HIS A CA 1
ATOM 705 C C . HIS A 1 90 ? -24.326 -1.154 43.611 1.00 54.06 90 HIS A C 1
ATOM 707 O O . HIS A 1 90 ? -24.462 -1.362 42.411 1.00 54.06 90 HIS A O 1
ATOM 713 N N . GLN A 1 91 ? -24.726 -2.032 44.542 1.00 50.16 91 GLN A N 1
ATOM 714 C CA . GLN A 1 91 ? -25.416 -3.306 44.272 1.00 50.16 91 GLN A CA 1
ATOM 715 C C . GLN A 1 91 ? -26.537 -3.154 43.221 1.00 50.16 91 GLN A C 1
ATOM 717 O O . GLN A 1 91 ? -27.676 -2.835 43.547 1.00 50.16 91 GLN A O 1
ATOM 722 N N . SER A 1 92 ? -26.225 -3.360 41.944 1.00 44.22 92 SER A N 1
ATOM 723 C CA . SER A 1 92 ? -27.209 -3.455 40.871 1.00 44.22 92 SER A CA 1
ATOM 724 C C . SER A 1 92 ? -26.617 -4.250 39.713 1.00 44.22 92 SER A C 1
ATOM 726 O O . SER A 1 92 ? -25.644 -3.881 39.057 1.00 44.22 92 SER A O 1
ATOM 728 N N . SER A 1 93 ? -27.207 -5.418 39.524 1.00 51.19 93 SER A N 1
ATOM 729 C CA . SER A 1 93 ? -27.050 -6.321 38.398 1.00 51.19 93 SER A CA 1
ATOM 730 C C . SER A 1 93 ? -27.342 -5.599 37.079 1.00 51.19 93 SER A C 1
ATOM 732 O O . SER A 1 93 ? -28.415 -5.029 36.899 1.00 51.19 93 SER A O 1
ATOM 734 N N . GLY A 1 94 ? -26.408 -5.646 36.124 1.00 43.25 94 GLY A N 1
ATOM 735 C CA . GLY A 1 94 ? -26.650 -5.067 34.800 1.00 43.25 94 GLY A CA 1
ATOM 736 C C . GLY A 1 94 ? -25.429 -5.007 33.889 1.00 43.25 94 GLY A C 1
ATOM 737 O O . GLY A 1 94 ? -24.905 -3.933 33.614 1.00 43.25 94 GLY A O 1
ATOM 738 N N . VAL A 1 95 ? -24.993 -6.168 33.397 1.00 51.53 95 VAL A N 1
ATOM 739 C CA . VAL A 1 95 ? -24.044 -6.330 32.277 1.00 51.53 95 VAL A CA 1
ATOM 740 C C . VAL A 1 95 ? -24.495 -5.499 31.057 1.00 51.53 95 VAL A C 1
ATOM 742 O O . VAL A 1 95 ? -25.681 -5.511 30.720 1.00 51.53 95 VAL A O 1
ATOM 745 N N . PRO A 1 96 ? -23.567 -4.798 30.367 1.00 49.09 96 PRO A N 1
ATOM 746 C CA . PRO A 1 96 ? -23.186 -5.267 29.032 1.00 49.09 96 PRO A CA 1
ATOM 747 C C . PRO A 1 96 ? -21.699 -5.021 28.695 1.00 49.09 96 PRO A C 1
ATOM 749 O O . PRO A 1 96 ? -21.410 -4.221 27.810 1.00 49.09 96 PRO A O 1
ATOM 752 N N . SER A 1 97 ? -20.755 -5.740 29.320 1.00 52.22 97 SER A N 1
ATOM 753 C CA . SER A 1 97 ? -19.352 -5.762 28.843 1.00 52.22 97 SER A CA 1
ATOM 754 C C . SER A 1 97 ? -19.180 -6.546 27.528 1.00 52.22 97 SER A C 1
ATOM 756 O O . SER A 1 97 ? -18.228 -6.350 26.783 1.00 52.22 97 SER A O 1
ATOM 758 N N . SER A 1 98 ? -20.128 -7.426 27.173 1.00 51.50 98 SER A N 1
ATOM 759 C CA . SER A 1 98 ? -19.956 -8.325 26.019 1.00 51.50 98 SER A CA 1
ATOM 760 C C . SER A 1 98 ? -20.124 -7.647 24.650 1.00 51.50 98 SER A C 1
ATOM 762 O O . SER A 1 98 ? -19.488 -8.051 23.674 1.00 51.50 98 SER A O 1
ATOM 764 N N . LYS A 1 99 ? 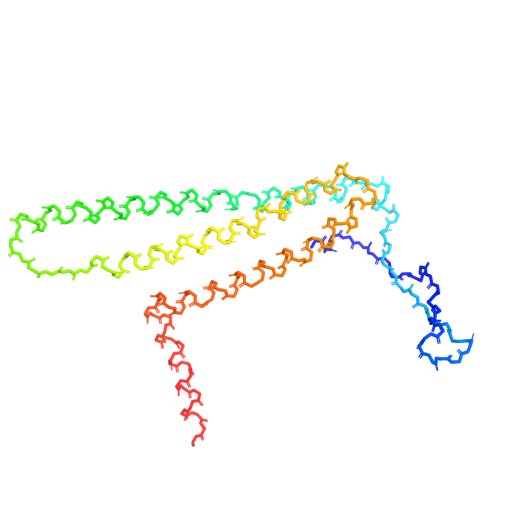-20.964 -6.605 24.544 1.00 53.31 99 LYS A N 1
ATOM 765 C CA . LYS A 1 99 ? -21.200 -5.886 23.273 1.00 53.31 99 LYS A CA 1
ATOM 766 C C . LYS A 1 99 ? -20.062 -4.919 22.929 1.00 53.31 99 LYS A C 1
ATOM 768 O O . LYS A 1 99 ? -19.733 -4.767 21.748 1.00 53.31 99 LYS A O 1
ATOM 773 N N . THR A 1 100 ? -19.470 -4.279 23.938 1.00 60.50 100 THR A N 1
ATOM 774 C CA . THR A 1 100 ? -18.295 -3.404 23.798 1.00 60.50 100 THR A CA 1
ATOM 775 C C . THR A 1 100 ? -17.058 -4.213 23.419 1.00 60.50 100 THR A C 1
ATOM 777 O O . THR A 1 100 ? -16.348 -3.823 22.488 1.00 60.50 100 THR A O 1
ATOM 780 N N . ASP A 1 101 ? -16.867 -5.39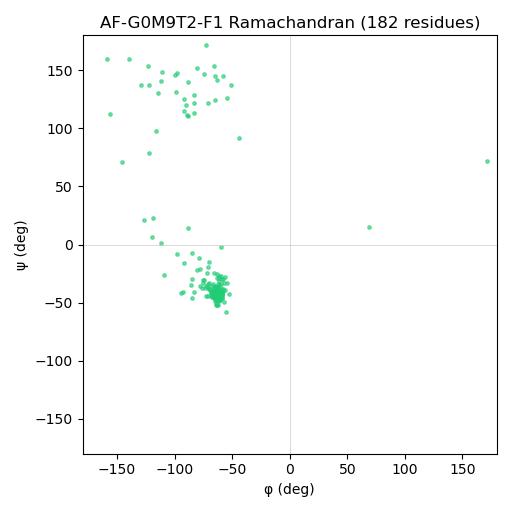1 24.017 1.00 65.69 101 ASP A N 1
ATOM 781 C CA . ASP A 1 101 ? -15.758 -6.298 23.698 1.00 65.69 101 ASP A CA 1
ATOM 782 C C . ASP A 1 101 ? -15.820 -6.856 22.268 1.00 65.69 101 ASP A C 1
ATOM 784 O O . ASP A 1 101 ? -14.812 -6.842 21.557 1.00 65.69 101 ASP A O 1
ATOM 788 N N . HIS A 1 102 ? -16.994 -7.291 21.791 1.00 70.12 102 HIS A N 1
ATOM 789 C CA . HIS A 1 102 ? -17.131 -7.821 20.426 1.00 70.12 102 HIS A CA 1
ATOM 790 C C . HIS A 1 102 ? -16.873 -6.747 19.356 1.00 70.12 102 HIS A C 1
ATOM 792 O O . HIS A 1 102 ? -16.201 -6.996 18.355 1.00 70.12 102 HIS A O 1
ATOM 798 N N . THR A 1 103 ? -17.378 -5.532 19.582 1.00 72.50 103 THR A N 1
ATOM 799 C CA . THR A 1 103 ? -17.181 -4.393 18.672 1.00 72.50 103 THR A CA 1
ATOM 800 C C . THR A 1 103 ? -15.714 -3.969 18.636 1.00 72.50 103 THR A C 1
ATOM 802 O O . THR A 1 103 ? -15.151 -3.781 17.560 1.00 72.50 103 THR A O 1
ATOM 805 N N . THR A 1 104 ? -15.071 -3.905 19.803 1.00 75.12 104 THR A N 1
ATOM 806 C CA . THR A 1 104 ? -13.646 -3.585 19.938 1.00 75.12 104 THR A CA 1
ATOM 807 C C . THR A 1 104 ? -12.773 -4.606 19.218 1.00 75.12 104 THR A C 1
ATOM 809 O O . THR A 1 104 ? -11.923 -4.225 18.418 1.00 75.12 104 THR A O 1
ATOM 812 N N . LYS A 1 105 ? -13.027 -5.903 19.434 1.00 75.81 105 LYS A N 1
ATOM 813 C CA . LYS A 1 105 ? -12.297 -6.993 18.775 1.00 75.81 105 LYS A CA 1
ATOM 814 C C . LYS A 1 105 ? -12.416 -6.923 17.251 1.00 75.81 105 LYS A C 1
ATOM 816 O O . LYS A 1 105 ? -11.419 -7.106 16.559 1.00 75.81 105 LYS A O 1
ATOM 821 N N . MET A 1 106 ? -13.608 -6.629 16.730 1.00 78.62 106 MET A N 1
ATOM 822 C CA . MET A 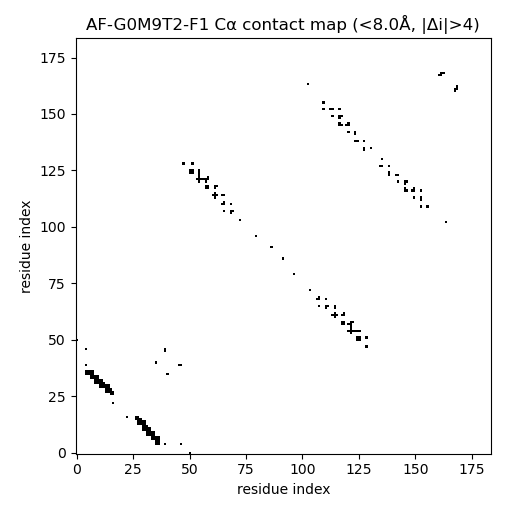1 106 ? -13.829 -6.472 15.290 1.00 78.62 106 MET A CA 1
ATOM 823 C C . MET A 1 106 ? -13.048 -5.282 14.718 1.00 78.62 106 MET A C 1
ATOM 825 O O . MET A 1 106 ? -12.362 -5.443 13.712 1.00 78.62 106 MET A O 1
ATOM 829 N N . ILE A 1 107 ? -13.098 -4.121 15.384 1.00 79.81 107 ILE A N 1
ATOM 830 C CA . ILE A 1 107 ? -12.358 -2.920 14.968 1.00 79.81 107 ILE A CA 1
ATOM 831 C C . ILE A 1 107 ? -10.850 -3.197 14.970 1.00 79.81 107 ILE A C 1
ATOM 833 O O . ILE A 1 107 ? -10.171 -2.860 14.009 1.00 79.81 107 ILE A O 1
ATOM 837 N N . THR A 1 108 ? -10.315 -3.879 15.988 1.00 78.44 108 THR A N 1
ATOM 838 C CA . THR A 1 108 ? -8.884 -4.225 16.030 1.00 78.44 108 THR A CA 1
ATOM 839 C C . THR A 1 108 ? -8.468 -5.119 14.864 1.00 78.44 108 THR A C 1
ATOM 841 O O . THR A 1 108 ? -7.467 -4.832 14.215 1.00 78.44 108 THR A O 1
ATOM 844 N N 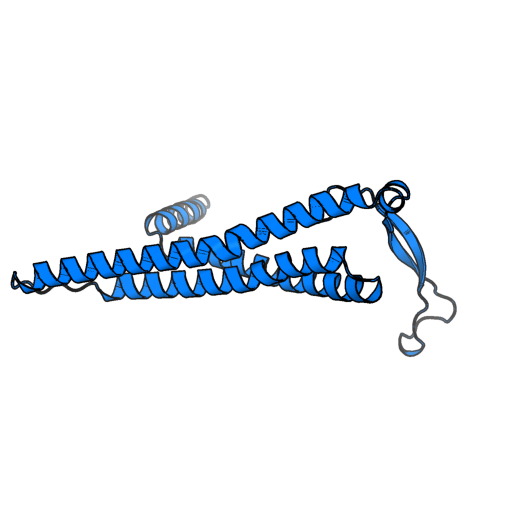. ILE A 1 109 ? -9.223 -6.186 14.577 1.00 81.38 109 ILE A N 1
ATOM 845 C CA . ILE A 1 109 ? -8.902 -7.123 13.485 1.00 81.38 109 ILE A CA 1
ATOM 846 C C . ILE A 1 109 ? -8.910 -6.398 12.138 1.00 81.38 109 ILE A C 1
ATOM 848 O O . ILE A 1 109 ? -7.997 -6.562 11.334 1.00 81.38 109 ILE A O 1
ATOM 852 N N . MET A 1 110 ? -9.919 -5.563 11.919 1.00 82.62 110 MET A N 1
ATOM 853 C CA . MET A 1 110 ? -10.075 -4.770 10.709 1.00 82.62 110 MET A CA 1
ATOM 854 C C . MET A 1 110 ? -8.944 -3.755 10.521 1.00 82.62 110 MET A C 1
ATOM 856 O O . MET A 1 110 ? -8.403 -3.636 9.423 1.00 82.62 110 MET A O 1
ATOM 860 N N . THR A 1 111 ? -8.548 -3.052 11.584 1.00 83.94 111 THR A N 1
ATOM 861 C CA . THR A 1 111 ? -7.423 -2.113 11.532 1.00 83.94 111 THR A CA 1
ATOM 862 C C . THR A 1 111 ? -6.114 -2.842 11.238 1.00 83.94 111 THR A C 1
ATOM 864 O O . THR A 1 111 ? -5.354 -2.389 10.391 1.00 83.94 111 THR A O 1
ATOM 867 N N . VAL A 1 112 ? -5.867 -4.000 11.861 1.00 81.81 112 VAL A N 1
ATOM 868 C CA . VAL A 1 112 ? -4.667 -4.810 11.585 1.00 81.81 112 VAL A CA 1
ATOM 869 C C . VAL A 1 112 ? -4.646 -5.292 10.133 1.00 81.81 112 VAL A C 1
ATOM 871 O O . VAL A 1 112 ? -3.617 -5.169 9.474 1.00 81.81 112 VAL A O 1
ATOM 874 N N . ALA A 1 113 ? -5.773 -5.783 9.612 1.00 82.62 113 ALA A N 1
ATOM 875 C CA . ALA A 1 113 ? -5.889 -6.193 8.213 1.00 82.62 113 ALA A CA 1
ATOM 876 C C . ALA A 1 113 ? -5.660 -5.017 7.246 1.00 82.62 113 ALA A C 1
ATOM 878 O O . ALA A 1 113 ? -4.953 -5.172 6.253 1.00 82.62 113 ALA A O 1
ATOM 879 N N . SER A 1 114 ? -6.188 -3.833 7.573 1.00 80.38 114 SER A N 1
ATOM 880 C CA . SER A 1 114 ? -5.995 -2.608 6.784 1.00 80.38 114 SER A CA 1
ATOM 881 C C . SER A 1 114 ? -4.527 -2.182 6.755 1.00 80.38 114 SER A C 1
ATOM 883 O O . SER A 1 114 ? -3.954 -2.023 5.680 1.00 80.38 114 SER A O 1
ATOM 885 N N . THR A 1 115 ? -3.876 -2.107 7.920 1.00 82.56 115 THR A N 1
ATOM 886 C CA . THR A 1 115 ? -2.444 -1.794 8.031 1.00 82.56 115 THR A CA 1
ATOM 887 C C . THR A 1 115 ? -1.583 -2.795 7.264 1.00 82.56 115 THR A C 1
ATOM 889 O O . THR A 1 115 ? -0.645 -2.395 6.577 1.00 82.56 115 THR A O 1
ATOM 892 N N . PHE A 1 116 ? -1.896 -4.090 7.349 1.00 82.62 116 PHE A N 1
ATOM 893 C CA . PHE A 1 116 ? -1.134 -5.129 6.655 1.00 82.62 116 PHE A CA 1
ATOM 894 C C . PHE A 1 116 ? -1.362 -5.125 5.141 1.00 82.62 116 PHE A C 1
ATOM 896 O O . PHE A 1 116 ? -0.507 -5.588 4.398 1.00 82.62 116 PHE A O 1
ATOM 903 N N . SER A 1 117 ? -2.496 -4.604 4.672 1.00 80.44 117 SER A N 1
ATOM 904 C CA . SER A 1 117 ? -2.783 -4.485 3.244 1.00 80.44 117 SER A CA 1
ATOM 905 C C . SER A 1 117 ? -2.161 -3.234 2.623 1.00 80.44 117 SER A C 1
ATOM 907 O O . SER A 1 117 ? -1.655 -3.298 1.507 1.00 80.44 117 SER A O 1
ATOM 909 N N . GLU A 1 118 ? -2.205 -2.101 3.323 1.00 80.88 118 GLU A N 1
ATOM 910 C CA . GLU A 1 118 ? -1.738 -0.802 2.815 1.00 80.88 118 GLU A CA 1
ATOM 911 C C . GLU A 1 118 ? -0.232 -0.597 3.033 1.00 80.88 118 GLU A C 1
ATOM 913 O O . GLU A 1 118 ? 0.456 -0.036 2.180 1.00 80.88 118 GLU A O 1
ATOM 918 N N . GLY A 1 119 ? 0.311 -1.104 4.144 1.00 82.12 119 GLY A N 1
ATOM 919 C CA . GLY A 1 119 ? 1.727 -0.965 4.492 1.00 82.12 119 GLY A CA 1
ATOM 920 C C . GLY A 1 119 ? 2.694 -1.507 3.427 1.00 82.12 119 GLY A C 1
ATOM 921 O O . GLY A 1 119 ? 3.612 -0.783 3.032 1.00 82.12 119 GLY A O 1
ATOM 922 N N . PRO A 1 120 ? 2.509 -2.742 2.916 1.00 84.19 120 PRO A N 1
ATOM 923 C CA . PRO A 1 120 ? 3.376 -3.301 1.883 1.00 84.19 120 PRO A CA 1
ATOM 924 C C . PRO A 1 120 ? 3.365 -2.493 0.586 1.00 84.19 120 PRO A C 1
ATOM 926 O O . PRO A 1 120 ? 4.412 -2.367 -0.042 1.00 84.19 120 PRO A O 1
ATOM 929 N N . ILE A 1 121 ? 2.224 -1.908 0.205 1.00 85.19 121 ILE A N 1
ATOM 930 C CA . ILE A 1 121 ? 2.101 -1.098 -1.016 1.00 85.19 121 ILE A CA 1
ATOM 931 C C . ILE A 1 121 ? 2.964 0.158 -0.912 1.00 85.19 121 ILE A C 1
ATOM 933 O O . ILE A 1 121 ? 3.772 0.417 -1.803 1.00 85.19 121 ILE A O 1
ATOM 937 N N . GLY A 1 122 ? 2.867 0.897 0.197 1.00 82.88 122 GLY A N 1
ATOM 938 C CA . GLY A 1 122 ? 3.695 2.084 0.422 1.00 82.88 122 GLY A CA 1
ATOM 939 C C . GLY A 1 122 ? 5.198 1.786 0.335 1.00 82.88 122 GLY A C 1
ATOM 940 O O . GLY A 1 122 ? 5.955 2.553 -0.262 1.00 82.88 122 GLY A O 1
ATOM 941 N N . LEU A 1 123 ? 5.631 0.631 0.855 1.00 84.00 123 LEU A N 1
ATOM 942 C CA . LEU A 1 123 ? 7.028 0.190 0.785 1.00 84.00 123 LEU A CA 1
ATOM 943 C C . LEU A 1 123 ? 7.449 -0.216 -0.636 1.00 84.00 123 LEU A C 1
ATOM 945 O O . LEU A 1 123 ? 8.520 0.178 -1.094 1.00 84.00 123 LEU A O 1
ATOM 949 N N . ILE A 1 124 ? 6.601 -0.970 -1.340 1.00 85.56 124 IL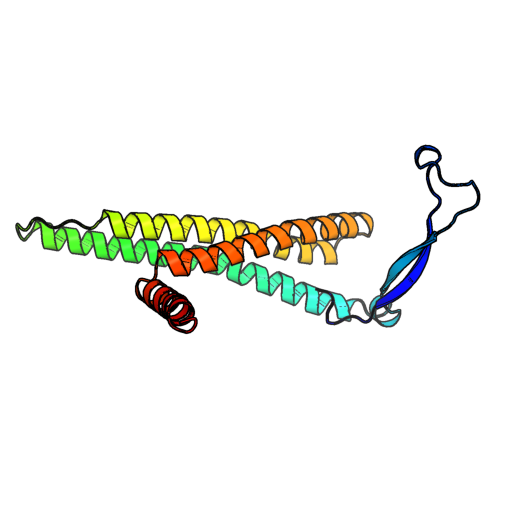E A N 1
ATOM 950 C CA . ILE A 1 124 ? 6.779 -1.394 -2.740 1.00 85.56 124 ILE A CA 1
ATOM 951 C C . ILE A 1 124 ? 7.063 -0.184 -3.636 1.00 85.56 124 ILE A C 1
ATOM 953 O O . ILE A 1 124 ? 7.981 -0.231 -4.452 1.00 85.56 124 ILE A O 1
ATOM 957 N N . LEU A 1 125 ? 6.343 0.921 -3.440 1.00 81.56 125 LEU A N 1
ATOM 958 C CA . LEU A 1 125 ? 6.504 2.145 -4.229 1.00 81.56 125 LEU A CA 1
ATOM 959 C C . LEU A 1 125 ? 7.844 2.835 -4.003 1.00 81.56 125 LEU A C 1
ATOM 961 O O . LEU A 1 125 ? 8.463 3.294 -4.960 1.00 81.56 125 LEU A O 1
ATOM 965 N N . ILE A 1 126 ? 8.325 2.862 -2.761 1.00 79.19 126 ILE A N 1
ATOM 966 C CA . ILE A 1 126 ? 9.648 3.407 -2.442 1.00 79.19 126 ILE A CA 1
ATOM 967 C C . ILE A 1 126 ? 10.739 2.508 -3.031 1.00 79.19 126 ILE A C 1
ATOM 969 O O . ILE A 1 126 ? 11.673 3.004 -3.656 1.00 79.19 126 ILE A O 1
ATOM 973 N N . VAL A 1 127 ? 10.608 1.185 -2.892 1.00 82.25 127 VAL A N 1
ATOM 974 C CA . VAL A 1 127 ? 11.565 0.223 -3.461 1.00 82.25 127 VAL A CA 1
ATOM 975 C C . VAL A 1 127 ? 11.625 0.350 -4.983 1.00 82.25 127 VAL A C 1
ATOM 977 O O . VAL A 1 127 ? 12.715 0.321 -5.547 1.00 82.25 127 VAL A O 1
ATOM 980 N N . GLN A 1 128 ? 10.489 0.564 -5.653 1.00 79.44 128 GLN A N 1
ATOM 981 C CA . GLN A 1 128 ? 10.426 0.700 -7.110 1.00 79.44 128 GLN A CA 1
ATOM 982 C C . GLN A 1 128 ? 11.272 1.858 -7.655 1.00 79.44 128 GLN A C 1
ATOM 984 O O . GLN A 1 128 ? 11.735 1.786 -8.788 1.00 79.44 128 GLN A O 1
ATOM 989 N N . ILE A 1 129 ? 11.499 2.900 -6.854 1.00 75.00 129 ILE A N 1
ATOM 990 C CA . ILE A 1 129 ? 12.263 4.090 -7.251 1.00 75.00 129 ILE A CA 1
ATOM 991 C C . ILE A 1 129 ? 13.768 3.815 -7.279 1.00 75.00 129 ILE A C 1
ATOM 993 O O . ILE A 1 129 ? 14.479 4.374 -8.111 1.00 75.00 129 ILE A O 1
ATOM 997 N N . PHE A 1 130 ? 14.248 2.947 -6.387 1.00 74.56 130 PHE A N 1
ATOM 998 C CA . PHE A 1 130 ? 15.668 2.607 -6.261 1.00 74.56 130 PHE A CA 1
ATOM 999 C C . PHE A 1 130 ? 16.048 1.307 -6.976 1.00 74.56 130 PHE A C 1
ATOM 1001 O O . PHE A 1 130 ? 17.231 0.974 -7.053 1.00 74.56 130 PHE A O 1
ATOM 1008 N N . ALA A 1 131 ? 15.070 0.552 -7.476 1.00 76.50 131 ALA A N 1
ATOM 1009 C CA . ALA A 1 131 ? 15.300 -0.786 -7.994 1.00 76.50 131 ALA A CA 1
ATOM 1010 C C . ALA A 1 131 ? 15.439 -0.840 -9.524 1.00 76.50 131 ALA A C 1
ATOM 1012 O O . ALA A 1 131 ? 14.817 -0.081 -10.263 1.00 76.50 131 ALA A O 1
ATOM 1013 N N . GLY A 1 132 ? 16.262 -1.780 -10.001 1.00 73.38 132 GLY A N 1
ATOM 1014 C CA . GLY A 1 132 ? 16.491 -2.013 -11.429 1.00 73.38 132 GLY A CA 1
ATOM 1015 C C . GLY A 1 132 ? 15.308 -2.682 -12.156 1.00 73.38 132 GLY A C 1
ATOM 1016 O O . GLY A 1 132 ? 14.372 -3.164 -11.512 1.00 73.38 132 GLY A O 1
ATOM 1017 N N . PRO A 1 133 ? 15.360 -2.781 -13.498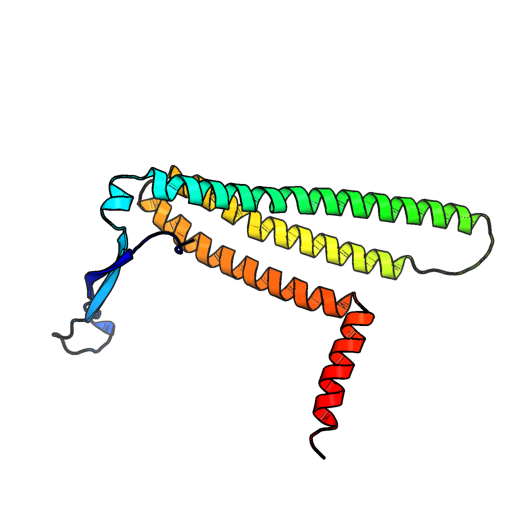 1.00 69.94 133 PRO A N 1
ATOM 1018 C CA . PRO A 1 133 ? 14.233 -3.193 -14.351 1.00 69.94 133 PRO A CA 1
ATOM 1019 C C . PRO A 1 133 ? 13.649 -4.587 -14.044 1.00 69.94 133 PRO A C 1
ATOM 1021 O O . PRO A 1 133 ? 12.452 -4.820 -14.213 1.00 69.94 133 PRO A O 1
ATOM 1024 N N . SER A 1 134 ? 14.454 -5.524 -13.539 1.00 72.31 134 SER A N 1
ATOM 1025 C CA . SER A 1 134 ? 13.952 -6.846 -13.132 1.00 72.31 134 SER A CA 1
ATOM 1026 C C . SER A 1 134 ? 13.090 -6.775 -11.869 1.00 72.31 134 SER A C 1
ATOM 1028 O O . SER A 1 134 ? 12.089 -7.478 -11.744 1.00 72.31 134 SER A O 1
ATOM 1030 N N . VAL A 1 135 ? 13.453 -5.896 -10.933 1.00 77.19 135 VAL A N 1
ATOM 1031 C CA . VAL A 1 135 ? 12.719 -5.713 -9.678 1.00 77.19 135 VAL A CA 1
ATOM 1032 C C . VAL A 1 135 ? 11.438 -4.927 -9.930 1.00 77.19 135 VAL A C 1
ATOM 1034 O O . VAL A 1 135 ? 10.407 -5.281 -9.374 1.00 77.19 135 VAL A O 1
ATOM 1037 N N . THR A 1 136 ? 11.444 -3.929 -10.820 1.00 76.12 136 THR A N 1
ATOM 1038 C CA . THR A 1 136 ? 10.237 -3.140 -11.128 1.00 76.12 136 THR A CA 1
ATOM 1039 C C . THR A 1 136 ? 9.086 -3.996 -11.664 1.00 76.12 136 THR A C 1
ATOM 1041 O O . THR A 1 136 ? 7.935 -3.724 -11.328 1.00 76.12 136 THR A O 1
ATOM 1044 N N . THR A 1 137 ? 9.381 -5.059 -12.419 1.00 76.06 137 THR A N 1
ATOM 1045 C CA . THR A 1 137 ? 8.375 -6.014 -12.921 1.00 76.06 137 THR A CA 1
ATOM 1046 C C . THR A 1 137 ? 7.740 -6.822 -11.784 1.00 76.06 137 THR A C 1
ATOM 1048 O O . THR A 1 137 ? 6.518 -6.945 -11.704 1.00 76.06 137 THR A O 1
ATOM 1051 N N . ILE A 1 138 ? 8.558 -7.328 -10.856 1.00 81.88 138 ILE A N 1
ATOM 1052 C CA . ILE A 1 138 ? 8.084 -8.063 -9.672 1.00 81.88 138 ILE A CA 1
ATOM 1053 C C . ILE A 1 138 ? 7.225 -7.144 -8.797 1.00 81.88 138 ILE A C 1
ATOM 1055 O O . ILE A 1 138 ? 6.118 -7.504 -8.393 1.00 81.88 138 ILE A O 1
ATOM 1059 N N . THR A 1 139 ? 7.713 -5.931 -8.556 1.00 83.00 139 THR A N 1
ATOM 1060 C CA . THR A 1 139 ? 7.045 -4.905 -7.757 1.00 83.00 139 THR A CA 1
ATOM 1061 C C . THR A 1 139 ? 5.705 -4.490 -8.374 1.00 83.00 139 THR A C 1
ATOM 1063 O O . THR A 1 139 ? 4.731 -4.320 -7.645 1.00 83.00 139 THR A O 1
ATOM 1066 N N . ALA A 1 140 ? 5.603 -4.414 -9.706 1.00 80.69 140 ALA A N 1
ATOM 1067 C CA . ALA A 1 140 ? 4.346 -4.134 -10.402 1.00 80.69 140 ALA A CA 1
ATOM 1068 C C . ALA A 1 140 ? 3.296 -5.240 -10.194 1.00 80.69 140 ALA A C 1
ATOM 1070 O O . ALA A 1 140 ? 2.150 -4.936 -9.864 1.00 80.69 140 ALA A O 1
ATOM 1071 N N . ASN A 1 141 ? 3.686 -6.513 -10.310 1.00 84.31 141 ASN A N 1
ATOM 1072 C CA . ASN A 1 141 ? 2.780 -7.643 -10.072 1.00 84.31 141 ASN A CA 1
ATOM 1073 C C . ASN A 1 141 ? 2.304 -7.694 -8.615 1.00 84.31 141 ASN A C 1
ATOM 1075 O O . ASN A 1 141 ? 1.115 -7.873 -8.349 1.00 84.31 141 ASN A O 1
ATOM 1079 N N . LEU A 1 142 ? 3.218 -7.477 -7.665 1.00 85.88 142 LEU A N 1
ATOM 1080 C CA . LEU A 1 142 ? 2.869 -7.392 -6.248 1.00 85.88 142 LEU A CA 1
ATOM 1081 C C . LEU A 1 142 ? 1.892 -6.245 -5.981 1.00 85.88 142 LEU A C 1
ATOM 1083 O O . LEU A 1 142 ? 0.923 -6.435 -5.251 1.00 85.88 142 LEU A O 1
ATOM 1087 N N . ASN A 1 143 ? 2.091 -5.087 -6.610 1.00 85.44 143 ASN A N 1
ATOM 1088 C CA . ASN A 1 143 ? 1.200 -3.940 -6.455 1.00 85.44 143 ASN A CA 1
ATOM 1089 C C . ASN A 1 143 ? -0.243 -4.254 -6.898 1.00 85.44 143 ASN A C 1
ATOM 1091 O O . ASN A 1 143 ? -1.192 -3.837 -6.238 1.00 85.44 143 ASN A O 1
ATOM 1095 N N . VAL A 1 144 ? -0.427 -5.040 -7.966 1.00 85.94 144 VAL A N 1
ATOM 1096 C CA . VAL A 1 144 ? -1.761 -5.501 -8.400 1.00 85.94 144 VAL A CA 1
ATOM 1097 C C . VAL A 1 144 ? -2.399 -6.412 -7.348 1.00 85.94 144 VAL A C 1
ATOM 1099 O O . VAL A 1 144 ? -3.564 -6.223 -6.995 1.00 85.94 144 VAL A O 1
ATOM 1102 N N . ILE A 1 145 ? -1.638 -7.371 -6.813 1.00 88.12 145 ILE A N 1
ATOM 1103 C CA . ILE A 1 145 ? -2.128 -8.320 -5.802 1.00 88.12 145 ILE A CA 1
ATOM 1104 C C . ILE A 1 145 ? -2.528 -7.581 -4.522 1.00 88.12 145 ILE A C 1
ATOM 1106 O O . ILE A 1 145 ? -3.653 -7.732 -4.047 1.00 88.12 145 ILE A O 1
ATOM 1110 N N . PHE A 1 146 ? -1.640 -6.751 -3.974 1.00 86.31 146 PHE A N 1
ATOM 1111 C CA . PHE A 1 146 ? -1.936 -5.989 -2.763 1.00 86.31 146 PHE A CA 1
ATOM 1112 C C . PHE A 1 146 ? -3.056 -4.969 -2.986 1.00 86.31 146 PHE A C 1
ATOM 1114 O O . PHE A 1 146 ? -3.903 -4.804 -2.110 1.00 86.31 146 PHE A O 1
ATOM 1121 N N . GLY A 1 147 ? -3.137 -4.353 -4.169 1.00 85.88 147 GLY A N 1
ATOM 1122 C CA . GLY A 1 147 ? -4.257 -3.491 -4.544 1.00 85.88 147 GLY A CA 1
ATOM 1123 C C . GLY A 1 147 ? -5.606 -4.217 -4.486 1.00 85.88 147 GLY A C 1
ATOM 1124 O O . GLY A 1 147 ? -6.583 -3.665 -3.977 1.00 85.88 147 GLY A O 1
ATOM 1125 N N . ALA A 1 148 ? -5.664 -5.480 -4.918 1.00 87.56 148 ALA A N 1
ATOM 1126 C CA . ALA A 1 148 ? -6.864 -6.303 -4.780 1.00 87.56 148 ALA A CA 1
ATOM 1127 C C . ALA A 1 148 ? -7.212 -6.580 -3.305 1.00 87.56 148 ALA A C 1
ATOM 1129 O O . ALA A 1 148 ? -8.384 -6.516 -2.928 1.00 87.56 148 ALA A O 1
ATOM 1130 N N . ILE A 1 149 ? -6.213 -6.822 -2.449 1.00 86.50 149 ILE A N 1
ATOM 1131 C CA . ILE A 1 149 ? -6.421 -7.007 -1.002 1.00 86.50 149 ILE A CA 1
ATOM 1132 C C . ILE A 1 149 ? -6.966 -5.719 -0.362 1.00 86.50 149 ILE A C 1
ATOM 1134 O O . ILE A 1 149 ? -7.917 -5.789 0.417 1.00 86.50 149 ILE A O 1
ATOM 1138 N N . VAL A 1 150 ? -6.459 -4.541 -0.743 1.00 84.94 150 VAL A N 1
ATOM 1139 C CA . VAL A 1 150 ? -6.975 -3.246 -0.255 1.00 84.94 150 VAL A CA 1
ATOM 1140 C C . VAL A 1 150 ? -8.425 -3.034 -0.689 1.00 84.94 150 VAL A C 1
ATOM 1142 O O . VAL A 1 150 ? -9.257 -2.580 0.103 1.00 84.94 150 VAL A O 1
ATOM 1145 N N . ALA A 1 151 ? -8.764 -3.394 -1.928 1.00 86.50 151 ALA A N 1
ATOM 1146 C CA . ALA A 1 151 ? -10.136 -3.316 -2.414 1.00 86.50 151 ALA A CA 1
ATOM 1147 C C . ALA A 1 151 ? -11.070 -4.227 -1.599 1.00 86.50 151 ALA A C 1
ATOM 1149 O O . ALA A 1 151 ? -12.131 -3.784 -1.152 1.00 86.50 151 ALA A O 1
ATOM 1150 N N . LEU A 1 152 ? -10.651 -5.466 -1.323 1.00 85.81 152 LEU A N 1
ATOM 1151 C CA . LEU A 1 152 ? -11.390 -6.384 -0.452 1.00 85.81 152 LEU A CA 1
ATOM 1152 C C . LEU A 1 152 ? -11.541 -5.820 0.964 1.00 85.81 152 LEU A C 1
ATOM 1154 O O . LEU A 1 152 ? -12.641 -5.837 1.516 1.00 85.81 152 LEU A O 1
ATOM 1158 N N . ASN A 1 153 ? -10.476 -5.254 1.530 1.00 83.62 153 ASN A N 1
ATOM 1159 C CA . ASN A 1 153 ? -10.511 -4.608 2.835 1.00 83.62 153 ASN A CA 1
ATOM 1160 C C . ASN A 1 153 ? -11.519 -3.442 2.858 1.00 83.62 153 ASN A C 1
ATOM 1162 O O . ASN A 1 153 ? -12.339 -3.354 3.770 1.00 83.62 153 ASN A O 1
ATOM 1166 N N . THR A 1 154 ? -11.575 -2.618 1.811 1.00 83.81 154 THR A N 1
ATOM 1167 C CA . THR A 1 154 ? -12.552 -1.518 1.683 1.00 83.81 154 THR A CA 1
ATOM 1168 C C . THR A 1 154 ? -14.000 -2.025 1.640 1.00 83.81 154 THR A C 1
ATOM 1170 O O . THR A 1 154 ? -14.891 -1.434 2.255 1.00 83.81 154 THR A O 1
ATOM 1173 N N . ILE A 1 155 ? -14.255 -3.169 0.997 1.00 86.12 155 ILE A N 1
ATOM 1174 C CA . ILE A 1 155 ? -15.576 -3.821 1.022 1.00 86.12 155 ILE A CA 1
ATOM 1175 C C . ILE A 1 155 ? -15.943 -4.234 2.455 1.00 86.12 155 ILE A C 1
ATOM 1177 O O . ILE A 1 155 ? -17.088 -4.041 2.875 1.00 86.12 155 ILE A O 1
ATOM 1181 N N . THR A 1 156 ? -14.983 -4.734 3.244 1.00 81.75 156 THR A N 1
ATOM 1182 C CA . THR A 1 156 ? -15.247 -5.061 4.655 1.00 81.75 156 THR A CA 1
ATOM 1183 C C . THR A 1 156 ? -15.634 -3.830 5.479 1.00 81.75 156 THR A C 1
ATOM 1185 O O . THR A 1 156 ? -16.518 -3.943 6.328 1.00 81.75 156 THR A O 1
ATOM 1188 N N . HIS A 1 157 ? -15.086 -2.642 5.185 1.00 79.50 157 HIS A N 1
ATOM 1189 C CA . HIS A 1 157 ? -15.507 -1.376 5.813 1.00 79.50 157 HIS A CA 1
ATOM 1190 C C . HIS A 1 157 ? -16.984 -1.064 5.584 1.00 79.50 157 HIS A C 1
ATOM 1192 O O . HIS A 1 157 ? -17.693 -0.708 6.529 1.00 79.50 157 HIS A O 1
ATOM 1198 N N . CYS A 1 158 ? -17.493 -1.290 4.374 1.00 76.94 158 CYS A N 1
ATOM 1199 C CA . CYS A 1 158 ? -18.918 -1.134 4.082 1.00 76.94 158 CYS A CA 1
ATOM 1200 C C . CYS A 1 158 ? -19.790 -2.088 4.924 1.00 76.94 158 CYS A C 1
ATOM 1202 O O . CYS A 1 158 ? -20.788 -1.673 5.522 1.00 76.94 158 CYS A O 1
ATOM 1204 N N . LEU A 1 159 ? -19.380 -3.356 5.040 1.00 77.12 159 LEU A N 1
ATOM 1205 C CA . LEU A 1 159 ? -20.093 -4.360 5.836 1.00 77.12 159 LEU A CA 1
ATOM 1206 C C . LEU A 1 159 ? -20.061 -4.041 7.335 1.00 77.12 159 LEU A C 1
ATOM 1208 O O . LEU A 1 159 ? -21.082 -4.146 8.019 1.00 77.12 159 LEU A O 1
ATOM 1212 N N . VAL A 1 160 ? -18.918 -3.590 7.850 1.00 76.19 160 VAL A N 1
ATOM 1213 C CA . VAL A 1 160 ? -18.758 -3.184 9.251 1.00 76.19 160 VAL A CA 1
ATOM 1214 C C . VAL A 1 160 ? -19.691 -2.024 9.604 1.00 76.19 160 VAL A C 1
ATOM 1216 O O . VAL A 1 160 ? -20.347 -2.074 10.648 1.00 76.19 160 VAL A O 1
ATOM 1219 N N . CYS A 1 161 ? -19.849 -1.034 8.722 1.00 72.81 161 CYS A N 1
ATOM 1220 C CA . CYS A 1 161 ? -20.803 0.065 8.908 1.00 72.81 161 CYS A CA 1
ATOM 1221 C C . CYS A 1 161 ? -22.253 -0.428 9.065 1.00 72.81 161 CYS A C 1
ATOM 1223 O O . CYS A 1 161 ? -22.989 0.080 9.918 1.00 72.81 161 CYS A O 1
ATOM 1225 N N . ILE A 1 162 ? -22.651 -1.459 8.311 1.00 71.19 162 ILE A N 1
ATOM 1226 C CA . ILE A 1 162 ? -23.969 -2.101 8.432 1.00 71.19 162 ILE A CA 1
ATOM 1227 C C . ILE A 1 162 ? -24.091 -2.856 9.766 1.00 71.19 162 ILE A C 1
ATOM 1229 O O . ILE A 1 162 ? -25.125 -2.784 10.431 1.00 71.19 162 ILE A O 1
ATOM 1233 N N . VAL A 1 163 ? -23.049 -3.568 10.199 1.00 70.06 163 VAL A N 1
ATOM 1234 C CA . VAL A 1 163 ? -23.085 -4.380 11.430 1.00 70.06 163 VAL A CA 1
ATOM 1235 C C . VAL A 1 163 ? -23.062 -3.523 12.703 1.00 70.06 163 VAL A C 1
ATOM 1237 O O . VAL A 1 163 ? -23.737 -3.864 13.679 1.00 70.06 163 VAL A O 1
ATOM 1240 N N . ILE A 1 164 ? -22.338 -2.402 12.714 1.00 67.56 164 ILE A N 1
ATOM 1241 C CA . ILE A 1 164 ? -22.199 -1.528 13.891 1.00 67.56 164 ILE A CA 1
ATOM 1242 C C . ILE A 1 164 ? -23.356 -0.532 14.004 1.00 67.56 164 ILE A C 1
ATOM 1244 O O . ILE A 1 164 ? -23.944 -0.381 15.078 1.00 67.56 164 ILE A O 1
ATOM 1248 N N . SER A 1 165 ? -23.747 0.135 12.918 1.00 69.75 165 SER A N 1
ATOM 1249 C CA . SER A 1 165 ? -24.655 1.277 13.021 1.00 69.75 165 SER A CA 1
ATOM 1250 C C . SER A 1 165 ? -26.121 0.847 12.974 1.00 69.75 165 SER A C 1
ATOM 1252 O O . SER A 1 165 ? -26.661 0.419 11.953 1.00 69.75 165 SER A O 1
ATOM 1254 N N . SER A 1 166 ? -26.815 0.981 14.106 1.00 65.06 166 SER A N 1
ATOM 1255 C CA . SER A 1 166 ? -28.274 0.815 14.172 1.00 65.06 166 SER A CA 1
ATOM 1256 C C . SER A 1 166 ? -29.015 1.832 13.293 1.00 65.06 166 SER A C 1
ATOM 1258 O O . SER A 1 166 ? -30.082 1.516 12.772 1.00 65.06 166 SER A O 1
ATOM 1260 N N . ARG A 1 167 ? -28.435 3.023 13.078 1.00 58.97 167 ARG A N 1
ATOM 1261 C CA . ARG A 1 167 ? -28.977 4.052 12.177 1.00 58.97 167 ARG A CA 1
ATOM 1262 C C . ARG A 1 167 ? -28.804 3.669 10.709 1.00 58.97 167 ARG A C 1
ATOM 1264 O O . ARG A 1 167 ? -29.773 3.731 9.966 1.00 58.97 167 ARG A O 1
ATOM 1271 N N . TYR A 1 168 ? -27.628 3.172 10.326 1.00 66.31 168 TYR A N 1
ATOM 1272 C CA . TYR A 1 168 ? -27.362 2.727 8.954 1.00 66.31 168 TYR A CA 1
ATOM 1273 C C . TYR A 1 168 ? -28.266 1.554 8.551 1.00 66.31 168 TYR A C 1
ATOM 1275 O O . TYR A 1 168 ? -28.864 1.563 7.479 1.00 66.31 168 TYR A O 1
ATOM 1283 N N . ARG A 1 169 ? -28.473 0.587 9.459 1.00 72.12 169 ARG A N 1
ATOM 1284 C CA . ARG A 1 169 ? -29.429 -0.516 9.251 1.00 72.12 169 ARG A CA 1
ATOM 1285 C C . ARG A 1 169 ? -30.854 -0.036 9.011 1.00 72.12 169 ARG A C 1
ATOM 1287 O O . ARG A 1 169 ? -31.520 -0.564 8.125 1.00 72.12 169 ARG A O 1
ATOM 1294 N N . LYS A 1 170 ? -31.320 0.951 9.784 1.00 73.19 170 LYS A N 1
ATOM 1295 C CA . LYS A 1 170 ? -32.661 1.526 9.611 1.00 73.19 170 LYS A CA 1
ATOM 1296 C C . LYS A 1 170 ? -32.813 2.190 8.243 1.00 73.19 170 LYS A C 1
ATOM 1298 O O . LYS A 1 170 ? -33.769 1.871 7.549 1.00 73.19 170 LYS A O 1
ATOM 1303 N N . THR A 1 171 ? -31.845 3.000 7.816 1.00 76.81 171 THR A N 1
ATOM 1304 C CA . THR A 1 171 ? -31.875 3.658 6.500 1.00 76.81 171 THR A CA 1
ATOM 1305 C C . THR A 1 171 ? -31.855 2.653 5.343 1.00 76.81 171 THR A C 1
ATOM 1307 O O . THR A 1 171 ? -32.653 2.773 4.419 1.00 76.81 171 THR A O 1
ATOM 1310 N N . VAL A 1 172 ? -31.008 1.616 5.395 1.00 75.81 172 VAL A N 1
ATOM 1311 C CA . VAL A 1 172 ? -30.975 0.565 4.356 1.00 75.81 172 VAL A CA 1
ATOM 1312 C C . VAL A 1 172 ? -32.304 -0.191 4.293 1.00 75.81 172 VAL A C 1
ATOM 1314 O O . VAL A 1 172 ? -32.830 -0.423 3.205 1.00 75.81 172 VAL A O 1
ATOM 1317 N N . LEU A 1 173 ? -32.880 -0.539 5.449 1.00 76.12 173 LEU A N 1
ATOM 1318 C CA . LEU A 1 173 ? -34.194 -1.180 5.521 1.00 76.12 173 LEU A CA 1
ATOM 1319 C C . LEU A 1 173 ? -35.304 -0.276 4.979 1.00 76.12 173 LEU A C 1
ATOM 1321 O O . LEU A 1 173 ? -36.187 -0.782 4.300 1.00 76.12 173 LEU A O 1
ATOM 1325 N N . GLU A 1 174 ? -35.279 1.029 5.248 1.00 78.94 174 GLU A N 1
ATOM 1326 C CA . GLU A 1 174 ? -36.252 1.986 4.706 1.00 78.94 174 GLU A CA 1
ATOM 1327 C C . GLU A 1 174 ? -36.154 2.099 3.183 1.00 78.94 174 GLU A C 1
ATOM 1329 O O . GLU A 1 174 ? -37.173 1.974 2.508 1.00 78.94 174 GLU A O 1
ATOM 1334 N N . VAL A 1 175 ? -34.946 2.229 2.626 1.00 81.12 175 VAL A N 1
ATOM 1335 C CA . VAL A 1 175 ? -34.725 2.303 1.170 1.00 81.12 175 VAL A CA 1
ATOM 1336 C C . VAL A 1 175 ? -35.172 1.014 0.469 1.00 81.12 175 VAL A C 1
ATOM 1338 O O . VAL A 1 175 ? -35.884 1.063 -0.536 1.00 81.12 175 VAL A O 1
ATOM 1341 N N . PHE A 1 176 ? -34.818 -0.157 1.009 1.00 77.25 176 PHE A N 1
ATOM 1342 C CA . PHE A 1 176 ? -35.236 -1.441 0.434 1.00 77.25 176 PHE A CA 1
ATOM 1343 C C . PHE A 1 176 ? -36.733 -1.727 0.625 1.00 77.25 176 PHE A C 1
ATOM 1345 O O . PHE A 1 176 ? -37.358 -2.300 -0.267 1.00 77.25 176 PHE A O 1
ATOM 1352 N N . LYS A 1 177 ? -37.343 -1.304 1.741 1.00 67.88 177 LYS A N 1
ATOM 1353 C CA . LYS A 1 177 ? -38.795 -1.434 1.959 1.00 67.88 177 LYS A CA 1
ATOM 1354 C C . LYS A 1 177 ? -39.600 -0.500 1.061 1.00 67.88 177 LYS A C 1
ATOM 1356 O O . LYS A 1 177 ? -40.628 -0.929 0.547 1.00 67.88 177 LYS A O 1
ATOM 1361 N N . PHE A 1 178 ? -39.131 0.725 0.815 1.00 56.66 178 PHE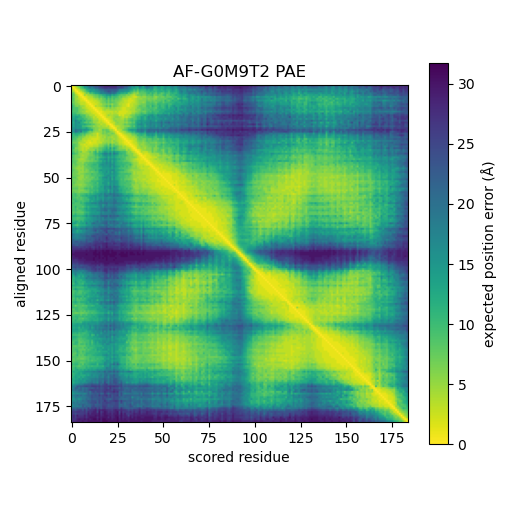 A N 1
ATOM 1362 C CA . PHE A 1 178 ? -39.758 1.622 -0.159 1.00 56.66 178 PHE A CA 1
ATOM 1363 C C . PHE A 1 178 ? -39.779 0.988 -1.551 1.00 56.66 178 PHE A C 1
ATOM 1365 O O . PHE A 1 178 ? -40.819 0.971 -2.198 1.00 56.66 178 PHE A O 1
ATOM 1372 N N . LYS A 1 179 ? -38.688 0.335 -1.964 1.00 51.91 179 LYS A N 1
ATOM 1373 C CA . LYS A 1 179 ? -38.622 -0.368 -3.254 1.00 51.91 179 LYS A CA 1
ATOM 1374 C C . LYS A 1 179 ? -39.616 -1.536 -3.382 1.00 51.91 179 LYS A C 1
ATOM 1376 O O . LYS A 1 179 ? -40.064 -1.816 -4.491 1.00 51.91 179 LYS A O 1
ATOM 1381 N N . ASN A 1 180 ? -39.991 -2.189 -2.278 1.00 53.25 180 ASN A N 1
ATOM 1382 C CA . ASN A 1 180 ? -41.013 -3.245 -2.281 1.00 53.25 180 ASN A CA 1
ATOM 1383 C C . ASN A 1 180 ? -42.456 -2.707 -2.274 1.00 53.25 180 ASN A C 1
ATOM 1385 O O . ASN A 1 180 ? -43.355 -3.424 -2.703 1.00 53.25 180 ASN A O 1
ATOM 1389 N N . ASN A 1 181 ? -42.685 -1.466 -1.832 1.00 53.44 181 ASN A N 1
ATOM 1390 C CA . ASN A 1 181 ? -44.014 -0.842 -1.819 1.00 53.44 181 ASN A CA 1
ATOM 1391 C C . ASN A 1 181 ? -44.334 -0.040 -3.094 1.00 53.44 181 ASN A C 1
ATOM 1393 O O . ASN A 1 181 ? -45.501 0.223 -3.352 1.00 53.44 181 ASN A O 1
ATOM 1397 N N . THR A 1 182 ? -43.342 0.305 -3.923 1.00 51.44 182 THR A N 1
ATOM 1398 C CA . THR A 1 182 ? -43.547 1.016 -5.207 1.00 51.44 182 THR A CA 1
ATOM 1399 C C . THR A 1 182 ? -43.789 0.071 -6.401 1.00 51.44 182 THR A C 1
ATOM 1401 O O . THR A 1 182 ? -43.694 0.481 -7.552 1.00 51.44 182 THR A O 1
ATOM 1404 N N . LYS A 1 183 ? -44.074 -1.216 -6.158 1.00 47.84 183 LYS A N 1
ATOM 1405 C CA . LYS A 1 183 ? -44.356 -2.229 -7.197 1.00 47.84 183 LYS A CA 1
ATOM 1406 C C . LYS A 1 183 ? -45.764 -2.840 -7.102 1.00 47.84 183 LYS A C 1
ATOM 1408 O O . LYS A 1 183 ? -45.970 -3.947 -7.595 1.00 47.84 183 LYS A O 1
ATOM 1413 N N . ARG A 1 184 ? -46.714 -2.147 -6.472 1.00 37.72 184 ARG A N 1
ATOM 1414 C CA . ARG A 1 184 ? -48.115 -2.576 -6.399 1.00 37.72 184 ARG A CA 1
ATOM 1415 C C . ARG A 1 184 ? -49.041 -1.546 -7.016 1.00 37.72 184 ARG A C 1
ATOM 1417 O O . ARG A 1 184 ? -48.805 -0.348 -6.757 1.00 37.72 184 ARG A O 1
#

Solvent-accessible surface area (backbone atoms only — not comparable to full-atom values): 10512 Å² total; per-residue (Å²): 142,64,92,88,60,68,63,47,81,39,78,75,46,76,45,66,77,60,86,89,71,75,69,70,97,82,58,71,42,81,35,71,40,76,44,76,38,71,66,51,72,76,38,54,64,74,54,47,52,61,43,45,52,51,16,52,60,36,38,51,55,32,54,49,49,50,52,51,49,53,53,51,51,52,52,52,51,48,54,50,52,52,49,49,56,58,43,70,74,45,95,65,92,74,87,69,68,66,64,57,50,53,54,50,54,51,52,51,53,51,43,52,52,47,27,66,31,39,35,58,49,19,50,44,44,50,49,47,74,78,44,56,78,74,52,39,56,55,46,52,55,49,46,54,54,38,50,52,48,40,53,52,50,54,54,49,52,57,53,48,47,49,74,69,32,71,65,52,43,51,52,53,50,50,57,55,49,51,62,67,63,75,74,116

Mean predicted aligned error: 13.0 Å

Foldseek 3Di:
DPPQFDWDWDQDDWDDDDPVVPDPRPDIDGDTDTDTDPVCVVPVCSVLVVLLVVLVVLQCCLPVVLVVLVVVVVVVVVVVVVVVVVVVVPPDDDDDPPVVVVLSVVSNVLSNLLSVLSVVLSVLSVCCSVDDPVSVVVSVVVNVVSVVSNVVSVVVVVVSCCVPDPVVVVVVCVVVVVVVVVPD

Sequence (184 aa):
MSYWCHFWIVEVAEWVPGEECGYPVNITAAVFGSIQSEFSLKHPLVLQVPQTADGVSQIIPALTLPVLTMLLIKELRRTESNRNKVLATHQSSGVPSSKTDHTTKMITIMTVASTFSEGPIGLILIVQIFAGPSVTTITANLNVIFGAIVALNTITHCLVCIVISSRYRKTVLEVFKFKNNTKR